Protein AF-A0A822DW90-F1 (afdb_monomer)

pLDDT: mean 81.26, std 12.04, range [38.72, 95.12]

Sequence (268 aa):
YHEQITYVPKRDCGTKYNIYLLYPNQPKNSSTNYSIHIDIFDKISLKYLASWYLSIPFQFLPVNRIATQIFIQNKKSMISKLCPLYCGEHGHCVEYINQKFLYFCQCNEGYSGVQCNIKQNCSCSSDSYCLTSSICVCPINKFGSKCYLKNSICQTSKNSCQNNGFCIPVDDRMSLNKFTCLCTENFYGKRCENRKNQIDIKFDDDKISMMSFVFIHFITAIENDNHQLSITQSFHILFIELTNRTYYLGVLREKFIESEHIQTRILP

Solvent-accessible surface area (backbone atoms only — not comparable to full-atom values): 17056 Å² total; per-residue (Å²): 130,86,84,86,83,87,86,46,72,96,79,43,67,91,63,84,84,88,82,86,85,64,73,94,55,86,77,74,65,86,90,57,90,65,66,49,77,45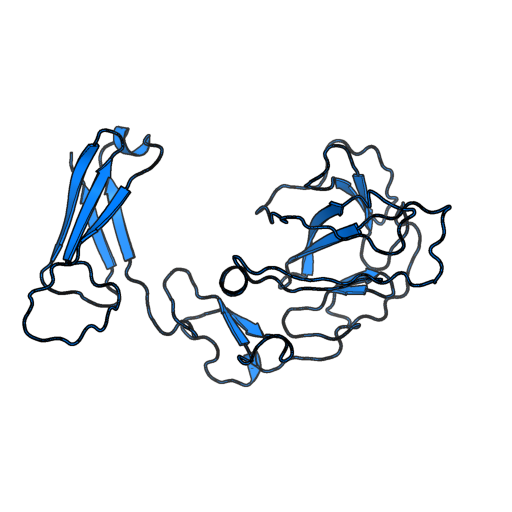,80,42,63,42,48,85,79,63,41,80,65,52,39,41,72,42,81,54,91,58,76,86,47,95,73,79,91,86,86,84,86,88,81,86,75,87,80,65,84,51,66,48,93,78,63,93,63,78,13,60,94,38,29,43,41,33,48,27,80,79,38,88,96,41,71,48,43,49,46,39,76,42,22,30,66,81,33,15,78,43,80,46,72,67,69,45,33,95,82,38,45,39,69,46,60,77,43,41,50,42,36,66,51,31,37,70,71,33,30,75,46,73,57,55,63,68,76,68,41,84,72,59,29,32,81,82,17,47,66,40,62,41,62,68,93,79,37,95,54,60,54,46,39,49,48,42,96,60,31,36,67,78,29,17,75,40,57,47,68,44,77,49,80,44,72,80,48,76,76,63,76,71,53,95,61,71,47,76,45,74,39,62,81,78,84,90,76,76,97,75,89,76,88,69,94,58,57,28,36,32,39,38,34,40,87,86,71,50,76,42,84,59,43,82,48,93,70,73,66,85,57,40,78,47,78,32,73,51,75,135

Foldseek 3Di:
DDDDDDDDCVPCPVNDDDDDDADPDPPDDPVDFDKDKDWDADQAQRDTQAIAIGGQPCSVDSDGDDDDDDDRDDDDPQQDPDAPDAQPPFWGKGDHPVDPPDIFTQGHAQFDDRNRPDGHDAQAPPPWGDRHNQQTREHQQADDRRRPHGHCVVVPDDQQAPPPWDKGADDVVVDPDRIATHEDPQFDDRRSPFGDEAEAEAEPDPVQVPAPDKDKDFADDDDDDDDDDPDPPFGQWIWIAGPVRDIDTFHHHDDGDGNHYHYGYDDD

Nearest PDB structures (foldseek):
  5mvx-assembly1_A  TM=3.662E-01  e=9.414E-05  Homo sapiens
  4xbm-assembly2_B  TM=3.505E-01  e=1.123E-04  Homo sapiens
  4d05-assembly2_B  TM=3.018E-01  e=7.483E+00  Psychromonas sp. SP041

Mean predicted aligned error: 11.23 Å

Structure (mmCIF, N/CA/C/O backbone):
data_AF-A0A822DW90-F1
#
_entry.id   AF-A0A822DW90-F1
#
loop_
_atom_site.group_PDB
_atom_site.id
_atom_site.type_symbol
_atom_site.label_atom_id
_atom_site.label_alt_id
_atom_site.label_comp_id
_atom_site.label_asym_id
_atom_site.label_entity_id
_atom_site.label_seq_id
_atom_site.pdbx_PDB_ins_code
_atom_site.Cartn_x
_atom_site.Cartn_y
_atom_site.Cartn_z
_atom_site.occupancy
_atom_site.B_iso_or_equiv
_atom_site.auth_seq_id
_atom_site.auth_comp_id
_atom_site.auth_asym_id
_atom_site.auth_atom_id
_atom_site.pdbx_PDB_model_num
ATOM 1 N N . TYR A 1 1 ? -10.747 -6.448 16.418 1.00 76.06 1 TYR A N 1
ATOM 2 C CA . TYR A 1 1 ? -9.480 -7.117 16.066 1.00 76.06 1 TYR A CA 1
ATOM 3 C C . TYR A 1 1 ? -9.057 -6.612 14.704 1.00 76.06 1 TYR A C 1
ATOM 5 O O . TYR A 1 1 ? -9.929 -6.204 13.945 1.00 76.06 1 TYR A O 1
ATOM 13 N N . HIS A 1 2 ? -7.764 -6.577 14.419 1.00 86.88 2 HIS A N 1
ATOM 14 C CA . HIS A 1 2 ? -7.260 -6.045 13.163 1.00 86.88 2 HIS A CA 1
ATOM 15 C C . HIS A 1 2 ? -6.060 -6.863 12.715 1.00 86.88 2 HIS A C 1
ATOM 17 O O . HIS A 1 2 ? -5.359 -7.437 13.541 1.00 86.88 2 HIS A O 1
ATOM 23 N N . GLU A 1 3 ? -5.841 -6.870 11.412 1.00 89.31 3 GLU A N 1
ATOM 24 C CA . GLU A 1 3 ? -4.667 -7.443 10.779 1.00 89.31 3 GLU A CA 1
ATOM 25 C C . GLU A 1 3 ? -4.089 -6.395 9.839 1.00 89.31 3 GLU A C 1
ATOM 27 O O . GLU A 1 3 ? -4.820 -5.550 9.316 1.00 89.31 3 GLU A O 1
ATOM 32 N N . GLN A 1 4 ? -2.774 -6.427 9.647 1.00 88.56 4 GLN A N 1
ATOM 33 C CA . GLN A 1 4 ? -2.082 -5.482 8.778 1.00 88.56 4 GLN A CA 1
ATOM 34 C C . GLN A 1 4 ? -1.212 -6.230 7.784 1.00 88.56 4 GLN A C 1
ATOM 36 O O . GLN A 1 4 ? -0.444 -7.118 8.146 1.00 88.56 4 GLN A O 1
ATOM 41 N N . ILE A 1 5 ? -1.297 -5.826 6.521 1.00 88.56 5 ILE A N 1
ATOM 42 C CA . ILE A 1 5 ? -0.501 -6.397 5.440 1.00 88.56 5 ILE A CA 1
ATOM 43 C C . ILE A 1 5 ? 0.122 -5.262 4.649 1.00 88.56 5 ILE A C 1
ATOM 45 O O . ILE A 1 5 ? -0.487 -4.220 4.426 1.00 88.56 5 ILE A O 1
ATOM 49 N N . THR A 1 6 ? 1.362 -5.472 4.220 1.00 87.50 6 THR A N 1
ATOM 50 C CA . THR A 1 6 ? 2.038 -4.565 3.293 1.00 87.50 6 THR A CA 1
ATOM 51 C C . THR A 1 6 ? 2.012 -5.168 1.902 1.00 87.50 6 THR A C 1
ATOM 53 O O . THR A 1 6 ? 2.605 -6.225 1.692 1.00 87.50 6 THR A O 1
ATOM 56 N N . TYR A 1 7 ? 1.357 -4.476 0.974 1.00 88.06 7 TYR A N 1
ATOM 57 C CA . TYR A 1 7 ? 1.312 -4.838 -0.437 1.00 88.06 7 TYR A CA 1
ATOM 58 C C . TYR A 1 7 ? 2.339 -4.027 -1.233 1.00 88.06 7 TYR A C 1
ATOM 60 O O . TYR A 1 7 ? 2.356 -2.797 -1.177 1.00 88.06 7 TYR A O 1
ATOM 68 N N . VAL A 1 8 ? 3.187 -4.717 -1.987 1.00 86.88 8 VAL A N 1
ATOM 69 C CA . VAL A 1 8 ? 4.196 -4.144 -2.877 1.00 86.88 8 VAL A CA 1
ATOM 70 C C . VAL A 1 8 ? 3.939 -4.681 -4.287 1.00 86.88 8 VAL A C 1
ATOM 72 O O . VAL A 1 8 ? 4.212 -5.857 -4.525 1.00 86.88 8 VAL A O 1
ATOM 75 N N . PRO A 1 9 ? 3.489 -3.858 -5.255 1.00 84.75 9 PRO A N 1
ATOM 76 C CA . PRO A 1 9 ? 3.067 -4.335 -6.577 1.00 84.75 9 PRO A CA 1
ATOM 77 C C . PRO A 1 9 ? 4.079 -5.247 -7.286 1.00 84.75 9 PRO A C 1
ATOM 79 O O . PRO A 1 9 ? 3.702 -6.277 -7.828 1.00 84.75 9 PRO A O 1
ATOM 82 N N . LYS A 1 10 ? 5.378 -4.921 -7.231 1.00 81.00 10 LYS A N 1
ATOM 83 C CA . LYS A 1 10 ? 6.447 -5.718 -7.866 1.00 81.00 10 LYS A CA 1
ATOM 84 C C . LYS A 1 10 ? 6.590 -7.132 -7.280 1.00 81.00 10 LYS A C 1
ATOM 86 O O . LYS A 1 10 ? 7.054 -8.028 -7.973 1.00 81.00 10 LYS A O 1
ATOM 91 N N . ARG A 1 11 ? 6.254 -7.311 -6.001 1.00 82.75 11 ARG A N 1
ATOM 92 C CA . ARG A 1 11 ? 6.425 -8.569 -5.256 1.00 82.75 11 ARG A CA 1
ATOM 93 C C . ARG A 1 11 ? 5.124 -9.358 -5.161 1.00 82.75 11 ARG A C 1
ATOM 95 O O . ARG A 1 11 ? 5.144 -10.578 -5.230 1.00 82.75 11 ARG A O 1
ATOM 102 N N . ASP A 1 12 ? 4.020 -8.648 -4.971 1.00 85.44 12 ASP A N 1
ATOM 103 C CA . ASP A 1 12 ? 2.769 -9.214 -4.480 1.00 85.44 12 ASP A CA 1
ATOM 104 C C . ASP A 1 12 ? 1.665 -9.282 -5.540 1.00 85.44 12 ASP A C 1
ATOM 106 O O . ASP A 1 12 ? 0.566 -9.758 -5.255 1.00 85.44 12 ASP A O 1
ATOM 110 N N . CYS A 1 13 ? 1.924 -8.807 -6.762 1.00 86.12 13 CYS A N 1
ATOM 111 C CA . CYS A 1 13 ? 0.965 -8.934 -7.853 1.00 86.12 13 CYS A CA 1
ATOM 112 C C . CYS A 1 13 ? 0.642 -10.419 -8.098 1.00 86.12 13 CYS A C 1
ATOM 114 O O . CYS A 1 13 ? 1.535 -11.223 -8.352 1.00 86.12 13 CYS A O 1
ATOM 116 N N . GLY A 1 14 ? -0.640 -10.783 -7.998 1.00 83.50 14 GLY A N 1
ATOM 117 C CA . GLY A 1 14 ? -1.110 -12.168 -8.120 1.00 83.50 14 GLY A CA 1
ATOM 118 C C . GLY A 1 14 ? -1.037 -12.999 -6.831 1.00 83.50 14 GLY A C 1
ATOM 119 O O . GLY A 1 14 ? -1.553 -14.118 -6.802 1.00 83.50 14 GLY A O 1
ATOM 120 N N . THR A 1 15 ? -0.465 -12.464 -5.749 1.00 86.12 15 THR A N 1
ATOM 121 C CA . THR A 1 15 ? -0.410 -13.145 -4.450 1.00 86.12 15 THR A CA 1
ATOM 122 C C . THR A 1 15 ? -1.779 -13.140 -3.772 1.00 86.12 15 THR A C 1
ATOM 124 O O . THR A 1 15 ? -2.467 -12.121 -3.708 1.00 86.12 15 THR A O 1
ATOM 127 N N . LYS A 1 16 ? -2.175 -14.295 -3.224 1.00 89.94 16 LYS A N 1
ATOM 128 C CA . LYS A 1 16 ? -3.385 -14.440 -2.404 1.00 89.94 16 LYS A CA 1
ATOM 129 C C . LYS A 1 16 ? -3.021 -14.328 -0.927 1.00 89.94 16 LYS A C 1
ATOM 131 O O . LYS A 1 16 ? -2.169 -15.072 -0.446 1.00 89.94 16 LYS A O 1
ATOM 136 N N . TYR A 1 17 ? -3.701 -13.443 -0.208 1.00 89.38 17 TYR A N 1
ATOM 137 C CA . TYR A 1 17 ? -3.521 -13.274 1.232 1.00 89.38 17 TYR A CA 1
ATOM 138 C C . TYR A 1 17 ? -4.619 -14.006 1.998 1.00 89.38 17 TYR A C 1
ATOM 140 O O . TYR A 1 17 ? -5.804 -13.780 1.761 1.00 89.38 17 TYR A O 1
ATOM 148 N N . ASN A 1 18 ? -4.217 -14.867 2.932 1.00 91.12 18 ASN A N 1
ATOM 149 C CA . ASN A 1 18 ? -5.130 -15.566 3.829 1.00 91.12 18 ASN A CA 1
ATOM 150 C C . ASN A 1 18 ? -5.087 -14.881 5.196 1.00 91.12 18 ASN A C 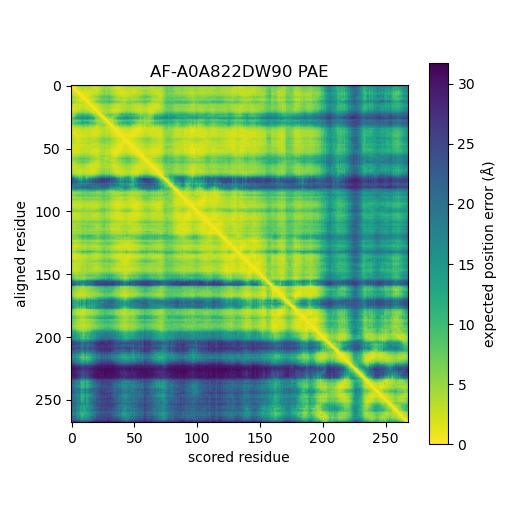1
ATOM 152 O O . ASN A 1 18 ? -4.059 -14.918 5.867 1.00 91.12 18 ASN A O 1
ATOM 156 N N . ILE A 1 19 ? -6.192 -14.244 5.582 1.00 91.00 19 ILE A N 1
ATOM 157 C CA . ILE A 1 19 ? -6.303 -13.455 6.814 1.00 91.00 19 ILE A CA 1
ATOM 158 C C . ILE A 1 19 ? -7.363 -14.089 7.701 1.00 91.00 19 ILE A C 1
ATOM 160 O O . ILE A 1 19 ? -8.481 -14.342 7.250 1.00 91.00 19 ILE A O 1
ATOM 164 N N . TYR A 1 20 ? -7.021 -14.305 8.967 1.00 90.62 20 TYR A N 1
ATOM 165 C CA . TYR A 1 20 ? -7.931 -14.854 9.962 1.00 90.62 20 TYR A CA 1
ATOM 166 C C . TYR A 1 20 ? -8.294 -13.764 10.964 1.00 90.62 20 TYR A C 1
ATOM 168 O O . TYR A 1 20 ? -7.473 -13.348 11.773 1.00 90.62 20 TYR A O 1
ATOM 176 N N . LEU A 1 21 ? -9.538 -13.292 10.907 1.00 89.62 21 LEU A N 1
ATOM 177 C CA . LEU A 1 21 ? -10.068 -12.336 11.875 1.00 89.62 21 LEU A CA 1
ATOM 178 C C . LEU A 1 21 ? -10.853 -13.096 12.941 1.00 89.62 21 LEU A C 1
ATOM 180 O O . LEU A 1 21 ? -11.895 -13.683 12.652 1.00 89.62 21 LEU A O 1
ATOM 184 N N . LEU A 1 22 ? -10.347 -13.082 14.172 1.00 85.56 22 LEU A N 1
ATOM 185 C CA . LEU A 1 22 ? -10.985 -13.744 15.306 1.00 85.56 22 LEU A CA 1
ATOM 186 C C . LEU A 1 22 ? -11.874 -12.763 16.075 1.00 85.56 22 LEU A C 1
ATOM 188 O O . LEU A 1 22 ? -11.498 -11.611 16.322 1.00 85.56 22 LEU A O 1
ATOM 192 N N . TYR A 1 23 ? -13.061 -13.226 16.472 1.00 80.81 23 TYR A N 1
ATOM 193 C CA . TYR A 1 23 ? -13.924 -12.461 17.365 1.00 80.81 23 TYR A CA 1
ATOM 194 C C . TYR A 1 23 ? -13.277 -12.361 18.753 1.00 80.81 23 TYR A C 1
ATOM 196 O O . TYR A 1 23 ? -12.785 -13.369 19.259 1.00 80.81 23 TYR A O 1
ATOM 204 N N . PRO A 1 24 ? -13.287 -11.172 19.381 1.00 72.62 24 PRO A N 1
ATOM 205 C CA . PRO A 1 24 ? -12.661 -10.978 20.686 1.00 72.62 24 PRO A CA 1
ATOM 206 C C . PRO A 1 24 ? -13.380 -11.754 21.796 1.00 72.62 24 PRO A C 1
ATOM 208 O O . PRO A 1 24 ? -12.730 -12.260 22.702 1.00 72.62 24 PRO A O 1
ATOM 211 N N . ASN A 1 25 ? -14.705 -11.887 21.689 1.00 76.69 25 ASN A N 1
ATOM 212 C CA . ASN A 1 25 ? -15.531 -12.595 22.658 1.00 76.69 25 ASN A CA 1
ATOM 213 C C . ASN A 1 25 ? -16.182 -13.797 21.969 1.00 76.69 25 ASN A C 1
ATOM 215 O O . ASN A 1 25 ? -16.706 -13.670 20.858 1.00 76.69 25 ASN A O 1
ATOM 219 N N . GLN A 1 26 ? -16.148 -14.947 22.640 1.00 74.06 26 GLN A N 1
ATOM 220 C CA . GLN A 1 26 ? -16.842 -16.163 22.228 1.00 74.06 26 GLN A CA 1
ATOM 221 C C . GLN A 1 26 ? -17.854 -16.549 23.321 1.00 74.06 26 GLN A C 1
ATOM 223 O O . GLN A 1 26 ? -17.458 -16.614 24.485 1.00 74.06 26 GLN A O 1
ATOM 228 N N . PRO A 1 27 ? -19.134 -16.800 22.981 1.00 74.31 27 PRO A N 1
ATOM 229 C CA . PRO A 1 27 ? -19.719 -16.758 21.639 1.00 74.31 27 PRO A CA 1
ATOM 230 C C . PRO A 1 27 ? -19.894 -15.329 21.092 1.00 74.31 27 PRO A C 1
ATOM 232 O O . PRO A 1 27 ? -19.879 -14.340 21.825 1.00 74.31 27 PRO A O 1
ATOM 235 N N . LYS A 1 28 ? -20.050 -15.234 19.768 1.00 77.50 28 LYS A N 1
ATOM 236 C CA . LYS A 1 28 ? -20.330 -13.989 19.043 1.00 77.50 28 LYS A CA 1
ATOM 237 C C . LYS A 1 28 ? -21.640 -13.359 19.536 1.00 77.50 28 LYS A C 1
ATOM 239 O O . LYS A 1 28 ? -22.619 -14.069 19.748 1.00 77.50 28 LYS A O 1
ATOM 244 N N . ASN A 1 29 ? -21.682 -12.032 19.660 1.00 81.62 29 ASN A N 1
ATOM 245 C CA . ASN A 1 29 ? -22.895 -11.322 20.066 1.00 81.62 29 ASN A CA 1
ATOM 246 C C . ASN A 1 29 ? -23.883 -11.233 18.890 1.00 81.62 29 ASN A C 1
ATOM 248 O O . ASN A 1 29 ? -23.618 -10.560 17.896 1.00 81.62 29 ASN A O 1
ATOM 252 N N . SER A 1 30 ? -25.031 -11.899 18.999 1.00 79.31 30 SER A N 1
ATOM 253 C CA . SER A 1 30 ? -26.055 -11.939 17.946 1.00 79.31 30 SER A CA 1
ATOM 254 C C . SER A 1 30 ? -26.760 -10.603 17.703 1.00 79.31 30 SER A C 1
ATOM 256 O O . SER A 1 30 ? -27.337 -10.416 16.638 1.00 79.31 30 SER A O 1
ATOM 258 N N . SER A 1 31 ? -26.717 -9.671 18.658 1.00 83.19 31 SER A N 1
ATOM 259 C CA . SER A 1 31 ? -27.382 -8.365 18.549 1.00 83.19 31 SER A CA 1
ATOM 260 C C . SER A 1 31 ? -26.556 -7.328 17.784 1.00 83.19 31 SER A C 1
ATOM 262 O O . SER A 1 31 ? -27.029 -6.222 17.533 1.00 83.19 31 SER A O 1
ATOM 264 N N . THR A 1 32 ? -25.309 -7.652 17.437 1.00 82.19 32 THR A N 1
ATOM 265 C CA . THR A 1 32 ? -24.401 -6.738 16.738 1.00 82.19 32 THR A CA 1
ATOM 266 C C . THR A 1 32 ? -24.194 -7.163 15.294 1.00 82.19 32 THR A C 1
ATOM 268 O O . THR A 1 32 ? -23.857 -8.314 15.023 1.00 82.19 32 THR A O 1
ATOM 271 N N . ASN A 1 33 ? -24.313 -6.207 14.373 1.00 86.06 33 ASN A N 1
ATOM 272 C CA . ASN A 1 33 ? -23.967 -6.412 12.973 1.00 86.06 33 ASN A CA 1
ATOM 273 C C . ASN A 1 33 ? -22.455 -6.300 12.784 1.00 86.06 33 ASN A C 1
ATOM 275 O O . ASN A 1 33 ? -21.849 -5.286 13.127 1.00 86.06 33 ASN A O 1
ATOM 279 N N . TYR A 1 34 ? -21.855 -7.337 12.208 1.00 87.88 34 TYR A N 1
ATOM 280 C CA . TYR A 1 34 ? -20.422 -7.373 11.941 1.00 87.88 34 TYR A CA 1
ATOM 281 C C . TYR A 1 34 ? -20.144 -7.194 10.453 1.00 87.88 34 TYR A C 1
ATOM 283 O O . TYR A 1 34 ? -20.789 -7.803 9.600 1.00 87.88 34 TYR A O 1
ATOM 291 N N . SER A 1 35 ? -19.117 -6.411 10.159 1.00 92.25 35 SER A N 1
ATOM 292 C CA . SER A 1 35 ? -18.581 -6.193 8.821 1.00 92.25 35 SER A CA 1
ATOM 293 C C . SER A 1 35 ? -17.063 -6.122 8.883 1.00 92.25 35 SER A C 1
ATOM 295 O O . SER A 1 35 ? -16.486 -5.909 9.951 1.00 92.25 35 SER A O 1
ATOM 297 N N . ILE A 1 36 ? -16.411 -6.282 7.737 1.00 93.50 36 ILE A N 1
ATOM 298 C CA . ILE A 1 36 ? -14.969 -6.098 7.610 1.00 93.50 36 ILE A CA 1
ATOM 299 C C . ILE A 1 36 ? -14.733 -4.727 6.982 1.00 93.50 36 ILE A C 1
ATOM 301 O O . ILE A 1 36 ? -15.197 -4.452 5.877 1.00 93.50 36 ILE A O 1
ATOM 305 N N . HIS A 1 37 ? -14.019 -3.884 7.717 1.00 93.94 37 HIS A N 1
ATOM 306 C CA . HIS A 1 37 ? -13.531 -2.588 7.270 1.00 93.94 37 HIS A CA 1
ATOM 307 C C . HIS A 1 37 ? -12.043 -2.727 6.949 1.00 93.94 37 HIS A C 1
ATOM 309 O O . HIS A 1 37 ? -11.295 -3.277 7.759 1.00 93.94 37 HIS A O 1
ATOM 315 N N . ILE A 1 38 ? -11.624 -2.287 5.765 1.00 94.69 38 ILE A N 1
ATOM 316 C CA . ILE A 1 38 ? -10.233 -2.389 5.318 1.00 94.69 38 ILE A CA 1
ATOM 317 C C . ILE A 1 38 ? -9.764 -1.004 4.913 1.00 94.69 38 ILE A C 1
ATOM 319 O O . ILE A 1 38 ? -10.232 -0.484 3.904 1.00 94.69 38 ILE A O 1
ATOM 323 N N . ASP A 1 39 ? -8.811 -0.456 5.655 1.00 93.50 39 ASP A N 1
ATOM 324 C CA . ASP A 1 39 ? -8.155 0.797 5.307 1.00 93.50 39 ASP A CA 1
ATOM 325 C C . ASP A 1 39 ? -6.898 0.571 4.475 1.00 93.50 39 ASP A C 1
ATOM 327 O O . ASP A 1 39 ? -6.123 -0.363 4.701 1.00 93.50 39 ASP A O 1
ATOM 331 N N . ILE A 1 40 ? -6.676 1.471 3.525 1.00 93.00 40 ILE A N 1
ATOM 332 C CA . ILE A 1 40 ? -5.525 1.472 2.634 1.00 93.00 40 ILE A CA 1
ATOM 333 C C . ILE A 1 40 ? -4.749 2.761 2.882 1.00 93.00 40 ILE A C 1
ATOM 335 O O . ILE A 1 40 ? -5.272 3.860 2.701 1.00 93.00 40 ILE A O 1
ATOM 339 N N . PHE A 1 41 ? -3.483 2.614 3.261 1.00 91.75 41 PHE A N 1
ATOM 340 C CA . PHE A 1 41 ? -2.565 3.717 3.523 1.00 91.75 41 PHE A CA 1
ATOM 341 C C . PHE A 1 41 ? -1.357 3.649 2.594 1.00 91.75 41 PHE A C 1
ATOM 343 O O . PHE A 1 41 ? -0.833 2.571 2.302 1.00 91.75 41 PHE A O 1
ATOM 350 N N . ASP A 1 42 ? -0.875 4.816 2.180 1.00 90.69 42 ASP A N 1
ATOM 351 C CA . ASP A 1 42 ? 0.457 4.952 1.612 1.00 90.69 42 ASP A CA 1
ATOM 352 C C . ASP A 1 42 ? 1.486 4.783 2.734 1.00 90.69 42 ASP A C 1
ATOM 354 O O . ASP A 1 42 ? 1.505 5.542 3.699 1.00 90.69 42 ASP A O 1
ATOM 358 N N . LYS A 1 43 ? 2.351 3.774 2.632 1.00 87.31 43 LYS A N 1
ATOM 359 C CA . LYS A 1 43 ? 3.274 3.421 3.721 1.00 87.31 43 LYS A CA 1
ATOM 360 C C . LYS A 1 43 ? 4.498 4.344 3.836 1.00 87.31 43 LYS A C 1
ATOM 362 O O . LYS A 1 43 ? 5.236 4.258 4.817 1.00 87.31 43 LYS A O 1
ATOM 367 N N . ILE A 1 44 ? 4.740 5.197 2.840 1.00 86.50 44 ILE A N 1
ATOM 368 C CA . ILE A 1 44 ? 5.871 6.133 2.828 1.00 86.50 44 ILE A CA 1
ATOM 369 C C . ILE A 1 44 ? 5.457 7.437 3.509 1.00 86.50 44 ILE A C 1
ATOM 371 O O . ILE A 1 44 ? 6.137 7.911 4.412 1.00 86.50 44 ILE A O 1
ATOM 375 N N . SER A 1 45 ? 4.325 7.994 3.088 1.00 91.25 45 SER A N 1
ATOM 376 C CA . SER A 1 45 ? 3.762 9.247 3.598 1.00 91.25 45 SER A CA 1
ATOM 377 C C . SER A 1 45 ? 2.806 9.062 4.777 1.00 91.25 45 SER A C 1
ATOM 379 O O . SER A 1 45 ? 2.408 10.051 5.383 1.00 91.25 45 SER A O 1
ATOM 381 N N . LEU A 1 46 ? 2.411 7.819 5.081 1.00 91.25 46 LEU A N 1
ATOM 382 C CA . LEU A 1 46 ? 1.3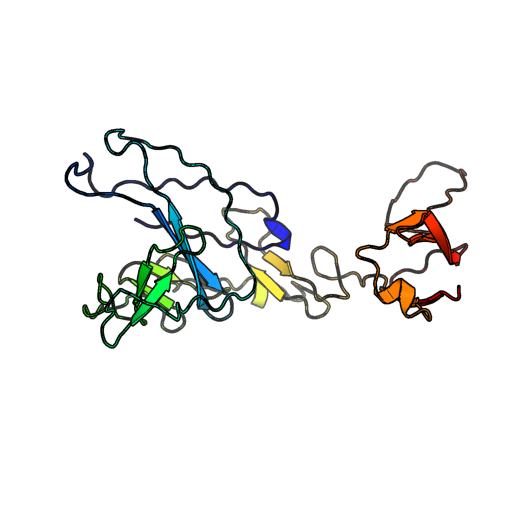72 7.467 6.059 1.00 91.25 46 LEU A CA 1
ATOM 383 C C . LEU A 1 46 ? 0.007 8.099 5.763 1.00 91.25 46 LEU A C 1
ATOM 385 O O . LEU A 1 46 ? -0.855 8.202 6.633 1.00 91.25 46 LEU A O 1
ATOM 389 N N . LYS A 1 47 ? -0.215 8.502 4.511 1.00 90.56 47 LYS A N 1
ATOM 390 C CA . LYS A 1 47 ? -1.456 9.137 4.092 1.00 90.56 47 LYS A CA 1
ATOM 391 C C . LYS A 1 47 ? -2.531 8.088 3.830 1.00 90.56 47 LYS A C 1
ATOM 393 O O . LYS A 1 47 ? -2.306 7.120 3.103 1.00 90.56 47 LYS A O 1
ATOM 398 N N . TYR A 1 48 ? -3.718 8.324 4.377 1.00 90.94 48 TYR A N 1
ATOM 399 C CA . TYR A 1 48 ? -4.918 7.566 4.041 1.00 90.94 48 TYR A CA 1
ATOM 400 C C . TYR A 1 48 ? -5.241 7.684 2.541 1.00 90.94 48 TYR A C 1
ATOM 402 O O . TYR A 1 48 ? -5.227 8.783 1.976 1.00 90.94 48 TYR A O 1
ATOM 410 N N . LEU A 1 49 ? -5.523 6.551 1.896 1.00 89.38 49 LEU A N 1
ATOM 411 C CA . LEU A 1 49 ? -5.877 6.483 0.478 1.00 89.38 49 LEU A CA 1
ATOM 412 C C . LEU A 1 49 ? -7.355 6.153 0.274 1.00 89.38 49 LEU A C 1
ATOM 414 O O . LEU A 1 49 ? -8.004 6.821 -0.528 1.00 89.38 49 LEU A O 1
ATOM 418 N N . ALA A 1 50 ? -7.860 5.106 0.933 1.00 91.38 50 ALA A N 1
ATOM 419 C CA . ALA A 1 50 ? -9.191 4.552 0.688 1.00 91.38 50 ALA A CA 1
ATOM 420 C C . ALA A 1 50 ? -9.618 3.572 1.783 1.00 91.38 50 ALA A C 1
ATOM 422 O O . ALA A 1 50 ? -8.755 2.971 2.422 1.00 91.38 50 ALA A O 1
ATOM 423 N N . SER A 1 51 ? -10.920 3.284 1.854 1.00 92.81 51 SER A N 1
ATOM 424 C CA . SER A 1 51 ? -11.443 2.156 2.627 1.00 92.81 51 SER A CA 1
ATOM 425 C C . SER A 1 51 ? -12.370 1.285 1.794 1.00 92.81 51 SER A C 1
ATOM 427 O O . SER A 1 51 ? -13.102 1.752 0.915 1.00 92.81 51 SER A O 1
ATOM 429 N N . TRP A 1 52 ? -12.353 -0.005 2.109 1.00 93.94 52 TRP A N 1
ATOM 430 C CA . TRP A 1 52 ? -13.235 -1.033 1.573 1.00 93.94 52 TRP A CA 1
ATOM 431 C C . TRP A 1 52 ? -14.160 -1.567 2.663 1.00 93.94 52 TRP A C 1
ATOM 433 O O . TRP A 1 52 ? -13.776 -1.687 3.828 1.00 93.94 52 TRP A O 1
ATOM 443 N N . TYR A 1 53 ? -15.364 -1.949 2.252 1.00 95.12 53 TYR A N 1
ATOM 444 C CA . TYR A 1 53 ? -16.369 -2.562 3.109 1.00 95.12 53 TYR A CA 1
ATOM 445 C C . TYR A 1 53 ? -16.743 -3.950 2.598 1.00 95.12 53 TYR A C 1
ATOM 447 O O . TYR A 1 53 ? -17.181 -4.096 1.456 1.00 95.12 53 TYR A O 1
ATOM 455 N N . LEU A 1 54 ? -16.640 -4.973 3.445 1.00 94.94 54 LEU A N 1
ATOM 456 C CA . LEU A 1 54 ? -17.145 -6.313 3.145 1.00 94.94 54 LEU A CA 1
ATOM 457 C C . LEU A 1 54 ? -18.213 -6.699 4.168 1.00 94.94 54 LEU A C 1
ATOM 459 O O . LEU A 1 54 ? -17.973 -6.682 5.378 1.00 94.94 54 LEU A O 1
ATOM 463 N N . SER A 1 55 ? -19.393 -7.071 3.677 1.00 93.19 55 SER A N 1
ATOM 464 C CA . SER A 1 55 ? -20.464 -7.604 4.513 1.00 93.19 55 SER A CA 1
ATOM 465 C C . SER A 1 55 ? -20.163 -9.043 4.937 1.00 93.19 55 SER A C 1
ATOM 467 O O . SER A 1 55 ? -19.511 -9.803 4.219 1.00 93.19 55 SER A O 1
ATOM 469 N N . ILE A 1 56 ? -20.654 -9.429 6.117 1.00 91.69 56 ILE A N 1
ATOM 470 C CA . ILE A 1 56 ? -20.615 -10.816 6.590 1.00 91.69 56 ILE A CA 1
ATOM 471 C C . ILE A 1 56 ? -22.002 -11.428 6.348 1.00 91.69 56 ILE A C 1
ATOM 473 O O . ILE A 1 56 ? -22.935 -11.080 7.075 1.00 91.69 56 ILE A O 1
ATOM 477 N N . PRO A 1 57 ? -22.166 -12.305 5.339 1.00 86.19 57 PRO A N 1
ATOM 478 C CA . PRO A 1 57 ? -23.485 -12.751 4.889 1.00 86.19 57 PRO A CA 1
ATOM 479 C C . PRO A 1 57 ? -24.199 -13.637 5.916 1.00 86.19 57 PRO A C 1
ATOM 481 O O . PRO A 1 57 ? -25.393 -13.468 6.148 1.00 86.19 57 PRO A O 1
ATOM 484 N N . PHE A 1 58 ? -23.478 -14.550 6.574 1.00 87.00 58 PHE A N 1
ATOM 485 C CA . PHE A 1 58 ? -24.066 -15.512 7.506 1.00 87.00 58 PHE A CA 1
ATOM 486 C C . PHE A 1 58 ? -23.648 -15.189 8.936 1.00 87.00 58 PHE A C 1
ATOM 488 O O . PHE A 1 58 ? -22.757 -15.815 9.515 1.00 87.00 58 PHE A O 1
ATOM 495 N N . GLN A 1 59 ? -24.284 -14.175 9.527 1.00 83.19 59 GLN A N 1
ATOM 496 C CA . GLN A 1 59 ? -23.900 -13.711 10.861 1.00 83.19 59 GLN A CA 1
ATOM 497 C C . GLN A 1 59 ? -24.114 -14.756 11.969 1.00 83.19 59 GLN A C 1
ATOM 499 O O . GLN A 1 59 ? -23.395 -14.703 12.966 1.00 83.19 59 GLN A O 1
ATOM 504 N N . PHE A 1 60 ? -25.037 -15.701 11.779 1.00 81.38 60 PHE A N 1
ATOM 505 C CA . PHE A 1 60 ? -25.301 -16.804 12.706 1.00 81.38 60 PHE A CA 1
ATOM 506 C C . PHE A 1 60 ? -24.217 -17.891 12.685 1.00 81.38 60 PHE A C 1
ATOM 508 O O . PHE A 1 60 ? -24.104 -18.652 13.643 1.00 81.38 60 PHE A O 1
ATOM 515 N N . LEU A 1 61 ? -23.420 -17.985 11.612 1.00 86.38 61 LEU A N 1
ATOM 516 C CA . LEU A 1 61 ? -22.347 -18.970 11.545 1.00 86.38 61 LEU A CA 1
ATOM 517 C C . LEU A 1 61 ? -21.164 -18.532 12.418 1.00 86.38 61 LEU A C 1
ATOM 519 O O . LEU A 1 61 ? -20.760 -17.363 12.365 1.00 86.38 61 LEU A O 1
ATOM 523 N N . PRO A 1 62 ? -20.549 -19.468 13.164 1.00 82.25 62 PRO A N 1
ATOM 524 C CA . PRO A 1 62 ? -19.373 -19.171 13.977 1.00 82.25 62 PRO A CA 1
ATOM 525 C C . PRO A 1 62 ? -18.164 -18.776 13.117 1.00 82.25 62 PRO A C 1
ATOM 527 O O . PRO A 1 62 ? -17.318 -18.003 13.560 1.00 82.25 62 PRO A O 1
ATOM 530 N N . VAL A 1 63 ? -18.101 -19.267 11.873 1.00 87.62 63 VAL A N 1
ATOM 531 C CA . VAL A 1 63 ? -17.019 -19.000 10.920 1.00 87.62 63 VAL A CA 1
ATOM 532 C C . VAL A 1 63 ? -17.611 -18.603 9.571 1.00 87.62 63 VAL A C 1
ATOM 534 O O . VAL A 1 63 ? -18.493 -19.277 9.047 1.00 87.62 63 VAL A O 1
ATOM 537 N N . ASN A 1 64 ? -17.102 -17.512 8.996 1.00 89.50 64 ASN A N 1
ATOM 538 C CA . ASN A 1 64 ? -17.422 -17.070 7.641 1.00 89.50 64 ASN A CA 1
ATOM 539 C C . ASN A 1 64 ? -16.141 -17.081 6.799 1.00 89.50 64 ASN A C 1
ATOM 541 O O . ASN A 1 64 ? -15.114 -16.561 7.233 1.00 89.50 64 ASN A O 1
ATOM 545 N N . ARG A 1 65 ? -16.205 -17.642 5.587 1.00 91.69 65 ARG A N 1
ATOM 546 C CA . ARG A 1 65 ? -15.107 -17.590 4.612 1.00 91.69 65 ARG A CA 1
ATOM 547 C C . ARG A 1 65 ? -15.472 -16.604 3.511 1.00 91.69 65 ARG A C 1
ATOM 549 O O . ARG A 1 65 ? -16.414 -16.840 2.765 1.00 91.69 65 ARG A O 1
ATOM 556 N N . ILE A 1 66 ? -14.721 -15.512 3.418 1.00 92.94 66 ILE A N 1
ATOM 557 C CA . ILE A 1 66 ? -14.940 -14.447 2.435 1.00 92.94 66 ILE A CA 1
ATOM 558 C C . ILE A 1 66 ? -13.707 -14.376 1.536 1.00 92.94 66 ILE A C 1
ATOM 560 O O . ILE A 1 66 ? -12.582 -14.339 2.028 1.00 92.94 66 ILE A O 1
ATOM 564 N N . ALA A 1 67 ? -13.924 -14.368 0.222 1.00 93.50 67 ALA A N 1
ATOM 565 C CA . ALA A 1 67 ? -12.884 -14.167 -0.778 1.00 93.50 67 ALA A CA 1
ATOM 566 C C . ALA A 1 67 ? -13.267 -12.960 -1.635 1.00 93.50 67 ALA A C 1
ATOM 568 O O . ALA A 1 67 ? -14.359 -12.919 -2.196 1.00 93.50 67 ALA A O 1
ATOM 569 N N . THR A 1 68 ? -12.382 -11.969 -1.711 1.00 92.00 68 THR A N 1
ATOM 570 C CA . THR A 1 68 ? -12.604 -10.753 -2.496 1.00 92.00 68 THR A CA 1
ATOM 571 C C . THR A 1 68 ? -11.313 -10.316 -3.178 1.00 92.00 68 THR A C 1
ATOM 573 O O . THR A 1 68 ? -10.219 -10.577 -2.673 1.00 92.00 68 THR A O 1
ATOM 576 N N . GLN A 1 69 ? -11.442 -9.650 -4.322 1.00 91.25 69 GLN A N 1
ATOM 577 C CA . GLN A 1 69 ? -10.333 -9.010 -5.016 1.00 91.25 69 GLN A CA 1
ATOM 578 C C . GLN A 1 69 ? -10.364 -7.513 -4.713 1.00 91.25 69 GLN A C 1
ATOM 580 O O . GLN A 1 69 ? -11.312 -6.816 -5.068 1.00 91.25 69 GLN A O 1
ATOM 585 N N . ILE A 1 70 ? -9.319 -7.025 -4.046 1.00 89.31 70 ILE A N 1
ATOM 586 C CA . ILE A 1 70 ? -9.188 -5.613 -3.685 1.00 89.31 70 ILE A CA 1
ATOM 587 C C . ILE A 1 70 ? -8.459 -4.888 -4.813 1.00 89.31 70 ILE A C 1
ATOM 589 O O . ILE A 1 70 ? -7.343 -5.252 -5.181 1.00 89.31 70 ILE A O 1
ATOM 593 N N . PHE A 1 71 ? -9.084 -3.840 -5.340 1.00 85.62 71 PHE A N 1
ATOM 594 C CA . PHE A 1 71 ? -8.489 -2.968 -6.349 1.00 85.62 71 PHE A CA 1
ATOM 595 C C . PHE A 1 71 ? -8.002 -1.671 -5.699 1.00 85.62 71 PHE A C 1
ATOM 597 O O . PHE A 1 71 ? -8.785 -0.941 -5.088 1.00 85.62 71 PHE A O 1
ATOM 604 N N . ILE A 1 72 ? -6.713 -1.371 -5.861 1.00 81.62 72 ILE A N 1
ATOM 605 C CA . ILE A 1 72 ? -6.092 -0.130 -5.385 1.00 81.62 72 ILE A CA 1
ATOM 606 C C . ILE A 1 72 ? -6.067 0.849 -6.563 1.00 81.62 72 ILE A C 1
ATOM 608 O O . ILE A 1 72 ? -5.262 0.703 -7.480 1.00 81.62 72 ILE A O 1
ATOM 612 N N . GLN A 1 73 ? -6.986 1.818 -6.581 1.00 74.44 73 GLN A N 1
ATOM 613 C CA . GLN A 1 73 ? -7.036 2.833 -7.639 1.00 74.44 73 GLN A CA 1
ATOM 614 C C . GLN A 1 73 ? -6.053 3.966 -7.338 1.00 74.44 73 GLN A C 1
ATOM 616 O O . GLN A 1 73 ? -6.023 4.500 -6.230 1.00 74.44 73 GLN A O 1
ATOM 621 N N . ASN A 1 74 ? -5.286 4.377 -8.347 1.00 65.25 74 ASN A N 1
ATOM 622 C CA . ASN A 1 74 ? -4.427 5.548 -8.245 1.00 65.25 74 ASN A CA 1
ATOM 623 C C . ASN A 1 74 ? -5.303 6.811 -8.359 1.00 65.25 74 ASN A C 1
ATOM 625 O O . ASN A 1 74 ? -5.821 7.113 -9.430 1.00 65.25 74 ASN A O 1
ATOM 629 N N . LYS A 1 75 ? -5.472 7.537 -7.247 1.00 58.28 75 LYS A N 1
ATOM 630 C CA . LYS A 1 75 ? -6.059 8.891 -7.174 1.00 58.28 75 LYS A CA 1
ATOM 631 C C . LYS A 1 75 ? -7.512 9.044 -7.663 1.00 58.28 75 LYS A C 1
ATOM 633 O O . LYS A 1 75 ? -7.781 9.804 -8.591 1.00 58.28 75 LYS A O 1
ATOM 638 N N . LYS A 1 76 ? -8.484 8.475 -6.949 1.00 55.16 76 LYS A N 1
ATOM 639 C CA . LYS A 1 76 ? -9.787 9.158 -6.841 1.00 55.16 76 LYS A CA 1
ATOM 640 C C . LYS A 1 76 ? -9.774 10.019 -5.590 1.00 55.16 76 LYS A C 1
ATOM 642 O O . LYS A 1 76 ? -9.414 9.535 -4.524 1.00 55.16 76 LYS A O 1
ATOM 647 N N . SER A 1 77 ? -10.132 11.295 -5.726 1.00 53.94 77 SER A N 1
ATOM 648 C CA . SER A 1 77 ? -10.501 12.115 -4.572 1.00 53.94 77 SER A CA 1
ATOM 649 C C . SER A 1 77 ? -11.714 11.449 -3.926 1.00 53.94 77 SER A C 1
ATOM 651 O O . SER A 1 77 ? -12.792 11.457 -4.514 1.00 53.94 77 SER A O 1
ATOM 653 N N . MET A 1 78 ? -11.510 10.790 -2.784 1.00 59.97 78 MET A N 1
ATOM 654 C CA . MET A 1 78 ? -12.556 10.028 -2.079 1.00 59.97 78 MET A CA 1
ATOM 655 C C . MET A 1 78 ? -13.321 10.883 -1.066 1.00 59.97 78 MET A C 1
ATOM 657 O O . MET A 1 78 ? -14.152 10.373 -0.320 1.00 59.97 78 MET A O 1
ATOM 661 N N . ILE A 1 79 ? -13.054 12.192 -1.049 1.00 60.16 79 ILE A N 1
ATOM 662 C CA . ILE A 1 79 ? -13.874 13.154 -0.322 1.00 60.16 79 ILE A CA 1
ATOM 663 C C . ILE A 1 79 ? -15.170 13.293 -1.118 1.00 60.16 79 ILE A C 1
ATOM 665 O O . ILE A 1 79 ? -15.192 13.918 -2.184 1.00 60.16 79 ILE A O 1
ATOM 669 N N . SER A 1 80 ? -16.236 12.657 -0.631 1.00 59.19 80 SER A N 1
ATOM 670 C CA . SER A 1 80 ? -17.545 12.752 -1.269 1.00 59.19 80 SER A CA 1
ATOM 671 C C . SER A 1 80 ? -18.007 14.209 -1.248 1.00 59.19 80 SER A C 1
ATOM 673 O O . SER A 1 80 ? -18.154 14.802 -0.181 1.00 59.19 80 SER A O 1
ATOM 675 N N . LYS A 1 81 ? -18.270 14.790 -2.426 1.00 63.75 81 LYS A N 1
ATOM 676 C CA . LYS A 1 81 ? -18.869 16.134 -2.539 1.00 63.75 81 LYS A CA 1
ATOM 677 C C . LYS A 1 81 ? -20.271 16.196 -1.921 1.00 63.75 81 LYS A C 1
ATOM 679 O O . LYS A 1 81 ? -20.720 17.277 -1.561 1.00 63.75 81 LYS A O 1
ATOM 684 N N . LEU A 1 82 ? -20.948 15.050 -1.811 1.00 72.94 82 LEU A N 1
ATOM 685 C CA . LEU A 1 82 ? -22.259 14.910 -1.191 1.00 72.94 82 LEU A CA 1
ATOM 686 C C . LEU A 1 82 ? -22.141 13.908 -0.041 1.00 72.94 82 LEU A C 1
ATOM 688 O O . LEU A 1 82 ? -22.194 12.695 -0.244 1.00 72.94 82 LEU A O 1
ATOM 692 N N . CYS A 1 83 ? -21.909 14.417 1.165 1.00 75.88 83 CYS A N 1
ATOM 693 C CA . CYS A 1 83 ? -21.850 13.583 2.352 1.00 75.88 83 CYS A CA 1
ATOM 694 C C . CYS A 1 83 ? -23.151 13.687 3.170 1.00 75.88 83 CYS A C 1
ATOM 696 O O . CYS A 1 83 ? -23.510 14.793 3.574 1.00 75.88 83 CYS A O 1
ATOM 698 N N . PRO A 1 84 ? -23.817 12.560 3.485 1.00 85.94 84 PRO A N 1
ATOM 699 C CA . PRO A 1 84 ? -24.977 12.544 4.378 1.00 85.94 84 PRO A CA 1
ATOM 700 C C . PRO A 1 84 ? -24.621 12.445 5.876 1.00 85.94 84 PRO A C 1
ATOM 702 O O . PRO A 1 84 ? -25.496 12.594 6.723 1.00 85.94 84 PRO A O 1
ATOM 705 N N . LEU A 1 85 ? -23.364 12.150 6.221 1.00 89.19 85 LEU A N 1
ATOM 706 C CA . LEU A 1 85 ? -22.922 11.843 7.582 1.00 89.19 85 LEU A CA 1
ATOM 707 C C . LEU A 1 85 ? -22.208 13.034 8.246 1.00 89.19 85 LEU A C 1
ATOM 709 O O . LEU A 1 85 ? -21.232 13.564 7.720 1.00 89.19 85 LEU A O 1
ATOM 713 N N . TYR A 1 86 ? -22.654 13.424 9.441 1.00 91.50 86 TYR A N 1
ATOM 714 C CA . TYR A 1 86 ? -21.963 14.432 10.250 1.00 91.50 86 TYR A CA 1
ATOM 715 C C . TYR A 1 86 ? -20.821 13.798 11.060 1.00 91.50 86 TYR A C 1
ATOM 717 O O . TYR A 1 86 ? -21.072 12.972 11.940 1.00 91.50 86 TYR A O 1
ATOM 725 N N . CYS A 1 87 ? -19.582 14.212 10.779 1.00 91.75 87 CYS A N 1
ATOM 726 C CA . CYS A 1 87 ? -18.351 13.636 11.341 1.00 91.75 87 CYS A CA 1
ATOM 727 C C . CYS A 1 87 ? -17.651 14.506 12.393 1.00 91.75 87 CYS A C 1
ATOM 729 O O . CYS A 1 87 ? -16.474 14.281 12.676 1.00 91.75 87 CYS A O 1
ATOM 731 N N . GLY A 1 88 ? -18.355 15.493 12.952 1.00 90.44 88 GLY A N 1
ATOM 732 C CA . GLY A 1 88 ? -17.774 16.432 13.911 1.00 90.44 88 GLY A CA 1
ATOM 733 C C . GLY A 1 88 ? -16.678 17.313 13.302 1.00 90.44 88 GLY A C 1
ATOM 734 O O . GLY A 1 88 ? -16.532 17.407 12.085 1.00 90.44 88 GLY A O 1
ATOM 735 N N . GLU A 1 89 ? -15.901 17.967 14.166 1.00 93.00 89 GLU A N 1
ATOM 736 C CA . GLU A 1 89 ? -14.785 18.846 13.768 1.00 93.00 89 GLU A CA 1
ATOM 737 C C . GLU A 1 89 ? -13.478 18.079 13.515 1.00 93.00 89 GLU A C 1
ATOM 739 O O . GLU A 1 89 ? -12.548 18.583 12.885 1.00 93.00 89 GLU A O 1
ATOM 744 N N . HIS A 1 90 ? -13.395 16.844 14.011 1.00 92.88 90 HIS A N 1
ATOM 745 C CA . HIS A 1 90 ? -12.177 16.037 13.997 1.00 92.88 90 HIS A CA 1
ATOM 746 C C . HIS A 1 90 ? -12.257 14.862 13.030 1.00 92.88 90 HIS A C 1
ATOM 748 O O . HIS A 1 90 ? -11.597 13.844 13.225 1.00 92.88 90 HIS A O 1
ATOM 754 N N . GLY A 1 91 ? -13.069 14.983 11.990 1.00 91.88 91 G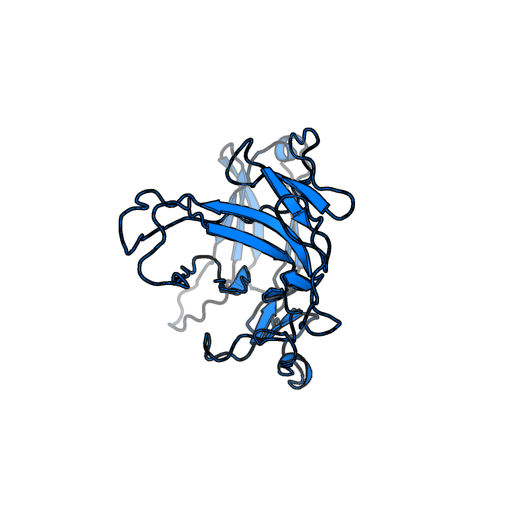LY A N 1
ATOM 755 C CA . GLY A 1 91 ? -13.184 13.964 10.970 1.00 91.88 91 GLY A CA 1
ATOM 756 C C . GLY A 1 91 ? -13.843 14.494 9.719 1.00 91.88 91 GLY A C 1
ATOM 757 O O . GLY A 1 91 ? -14.365 15.605 9.668 1.00 91.88 91 GLY A O 1
ATOM 758 N N . HIS A 1 92 ? -13.815 13.672 8.687 1.00 91.31 92 HIS A N 1
ATOM 759 C CA . HIS A 1 92 ? -14.521 13.953 7.456 1.00 91.31 92 HIS A CA 1
ATOM 760 C C . HIS A 1 92 ? -15.138 12.681 6.906 1.00 91.31 92 HIS A C 1
ATOM 762 O O . HIS A 1 92 ? -14.785 11.558 7.258 1.00 91.31 92 HIS A O 1
ATOM 768 N N . CYS A 1 93 ? -16.118 12.886 6.051 1.00 91.69 93 CYS A N 1
ATOM 769 C CA . CYS A 1 93 ? -16.932 11.824 5.517 1.00 91.69 93 CYS A CA 1
ATOM 770 C C . CYS A 1 93 ? -16.316 11.234 4.261 1.00 91.69 93 CYS A C 1
ATOM 772 O O . CYS A 1 93 ? -15.941 11.960 3.334 1.00 91.69 93 CYS A O 1
ATOM 774 N N . VAL A 1 94 ? -16.247 9.910 4.234 1.00 90.81 94 VAL A N 1
ATOM 775 C CA . VAL A 1 94 ? -15.618 9.159 3.157 1.00 90.81 94 VAL A CA 1
ATOM 776 C C . VAL A 1 94 ? -16.561 8.063 2.684 1.00 90.81 94 VAL A C 1
ATOM 778 O O . VAL A 1 94 ? -17.240 7.414 3.480 1.00 90.81 94 VAL A O 1
ATOM 781 N N . GLU A 1 95 ? -16.626 7.884 1.369 1.00 90.62 95 GLU A N 1
ATOM 782 C CA . GLU A 1 95 ? -17.361 6.793 0.732 1.00 90.62 95 GLU A CA 1
ATOM 783 C C . GLU A 1 95 ? -16.463 5.561 0.600 1.00 90.62 95 GLU A C 1
ATOM 785 O O . GLU A 1 95 ? -15.285 5.669 0.248 1.00 90.62 95 GLU A O 1
ATOM 790 N N . TYR A 1 96 ? -17.024 4.377 0.834 1.00 91.31 96 TYR A N 1
ATOM 791 C CA . TYR A 1 96 ? -16.323 3.133 0.539 1.00 91.31 96 TYR A CA 1
ATOM 792 C C . TYR A 1 96 ? -16.161 2.947 -0.967 1.00 91.31 96 TYR A C 1
ATOM 794 O O . TYR A 1 96 ? -17.130 2.950 -1.722 1.00 91.31 96 TYR A O 1
ATOM 802 N N . ILE A 1 97 ? -14.939 2.677 -1.422 1.00 91.00 97 ILE A N 1
ATOM 803 C CA . ILE A 1 97 ? -14.649 2.598 -2.863 1.00 91.00 97 ILE A CA 1
ATOM 804 C C . ILE A 1 97 ? -15.398 1.460 -3.579 1.00 91.00 97 ILE A C 1
ATOM 806 O O . ILE A 1 97 ? -15.624 1.528 -4.787 1.00 91.00 97 ILE A O 1
ATOM 810 N N . ASN A 1 98 ? -15.781 0.410 -2.851 1.00 92.00 98 ASN A N 1
ATOM 811 C CA . ASN A 1 98 ? -16.467 -0.757 -3.400 1.00 92.00 98 ASN A CA 1
ATOM 812 C C . ASN A 1 98 ? -17.979 -0.788 -3.122 1.00 92.00 98 ASN A C 1
ATOM 814 O O . ASN A 1 98 ? -18.650 -1.698 -3.603 1.00 92.00 98 ASN A O 1
ATOM 818 N N . GLN A 1 99 ? -18.514 0.163 -2.353 1.00 90.75 99 GLN A N 1
ATOM 819 C CA . GLN A 1 99 ? -19.933 0.234 -1.999 1.00 90.75 99 GLN A CA 1
ATOM 820 C C . GLN A 1 99 ? -20.438 1.652 -2.233 1.00 90.75 99 GLN A C 1
ATOM 822 O O . GLN A 1 99 ? -20.202 2.547 -1.423 1.00 90.75 99 GLN A O 1
ATOM 827 N N . LYS A 1 100 ? -21.150 1.845 -3.346 1.00 87.56 100 LYS A N 1
ATOM 828 C CA . LYS A 1 100 ? -21.731 3.148 -3.668 1.00 87.56 100 LYS A CA 1
ATOM 829 C C . LYS A 1 100 ? -22.741 3.555 -2.602 1.00 87.56 100 LYS A C 1
ATOM 831 O O . LYS A 1 100 ? -23.551 2.731 -2.182 1.00 87.56 100 LYS A O 1
ATOM 836 N N . PHE A 1 101 ? -22.720 4.827 -2.230 1.00 86.50 101 PHE A N 1
ATOM 837 C CA . PHE A 1 101 ? -23.619 5.426 -1.241 1.00 86.50 101 PHE A CA 1
ATOM 838 C C . PHE A 1 101 ? -23.483 4.875 0.186 1.00 86.50 101 PHE A C 1
ATOM 840 O O . PHE A 1 101 ? -24.333 5.153 1.033 1.00 86.50 101 PHE A O 1
ATOM 847 N N . LEU A 1 102 ? -22.421 4.119 0.477 1.00 90.19 102 LEU A N 1
ATOM 848 C CA . LEU A 1 102 ? -22.088 3.716 1.837 1.00 90.19 102 LEU A CA 1
ATOM 849 C C . LEU A 1 102 ? -20.944 4.592 2.348 1.00 90.19 102 LEU A C 1
ATOM 851 O O . LEU A 1 102 ? -19.852 4.601 1.779 1.00 90.19 102 LEU A O 1
ATOM 855 N N . TYR A 1 103 ? -21.200 5.310 3.439 1.00 91.69 103 TYR A N 1
ATOM 856 C CA . TYR A 1 103 ? -20.291 6.315 3.986 1.00 91.69 103 TYR A CA 1
ATOM 857 C C . TYR A 1 103 ? -19.894 5.991 5.423 1.00 91.69 103 TYR A C 1
ATOM 859 O O . TYR A 1 103 ? -20.624 5.319 6.154 1.00 91.69 103 TYR A O 1
ATOM 867 N N . PHE A 1 104 ? -18.747 6.511 5.840 1.00 92.81 104 PHE A N 1
ATOM 868 C CA . PHE A 1 104 ? -18.289 6.481 7.223 1.00 92.81 104 PHE A CA 1
ATOM 869 C C . PHE A 1 104 ? -17.487 7.749 7.539 1.00 92.81 104 PHE A C 1
ATOM 871 O O . PHE A 1 104 ? -17.073 8.480 6.636 1.00 92.81 104 PHE A O 1
ATOM 878 N N . CYS A 1 105 ? -17.276 8.018 8.825 1.00 93.12 105 CYS A N 1
ATOM 879 C CA . CYS A 1 105 ? -16.417 9.110 9.263 1.00 93.12 105 CYS A CA 1
ATOM 880 C C . CYS A 1 105 ? -14.980 8.624 9.418 1.00 93.12 105 CYS A C 1
ATOM 882 O O . CYS A 1 105 ? -14.699 7.769 10.259 1.00 93.12 105 CYS A O 1
ATOM 884 N N . GLN A 1 106 ? -14.074 9.192 8.627 1.00 92.62 106 GLN A N 1
ATOM 885 C CA . GLN A 1 106 ? -12.642 9.039 8.822 1.00 92.62 106 GLN A CA 1
ATOM 886 C C . GLN A 1 106 ? -12.171 10.113 9.798 1.00 92.62 106 GLN A C 1
ATOM 888 O O . GLN A 1 106 ? -12.222 11.310 9.505 1.00 92.62 106 GLN A O 1
ATOM 893 N N . CYS A 1 107 ? -11.743 9.676 10.976 1.00 92.44 107 CYS A N 1
ATOM 894 C CA . CYS A 1 107 ? -11.304 10.576 12.030 1.00 92.44 107 CYS A CA 1
ATOM 895 C C . CYS A 1 107 ? -9.853 11.007 11.833 1.00 92.44 107 CYS A C 1
ATOM 897 O O . CYS A 1 107 ? -9.025 10.280 11.277 1.00 92.44 107 CYS A O 1
ATOM 899 N N . ASN A 1 108 ? -9.558 12.209 12.309 1.00 90.75 108 ASN A N 1
ATOM 900 C CA . ASN A 1 108 ? -8.209 12.720 12.444 1.00 90.75 108 ASN A CA 1
ATOM 901 C C . ASN A 1 108 ? -7.466 11.933 13.531 1.00 90.75 108 ASN A C 1
ATOM 903 O O . ASN A 1 108 ? -8.071 11.302 14.400 1.00 90.75 108 ASN A O 1
ATOM 907 N N . GLU A 1 109 ? -6.138 11.997 13.488 1.00 87.44 109 GLU A N 1
ATOM 908 C CA . GLU A 1 109 ? -5.288 11.313 14.456 1.00 87.44 109 GLU A CA 1
ATOM 909 C C . GLU A 1 109 ? -5.645 11.697 15.903 1.00 87.44 109 GLU A C 1
ATOM 911 O O . GLU A 1 109 ? -5.825 12.870 16.230 1.00 87.44 109 GLU A O 1
ATOM 916 N N . GLY A 1 110 ? -5.770 10.688 16.770 1.00 86.25 110 GLY A N 1
ATOM 917 C CA . GLY A 1 110 ? -6.151 10.873 18.172 1.00 86.25 110 GLY A CA 1
ATOM 918 C C . GLY A 1 110 ? -7.656 11.025 18.422 1.00 86.25 110 GLY A C 1
ATOM 919 O O . GLY A 1 110 ? -8.053 11.213 19.572 1.00 86.25 110 GLY A O 1
ATOM 920 N N . TYR A 1 111 ? -8.501 10.903 17.395 1.00 91.06 111 TYR A N 1
ATOM 921 C CA . TYR A 1 111 ? -9.960 10.943 17.516 1.00 91.06 111 TYR A CA 1
ATOM 922 C C . TYR A 1 111 ? -10.615 9.671 16.991 1.00 91.06 111 TYR A C 1
ATOM 924 O O . TYR A 1 111 ? -10.044 8.917 16.209 1.00 91.06 111 TYR A O 1
ATOM 932 N N . SER A 1 112 ? -11.829 9.401 17.464 1.00 90.38 112 SER A N 1
ATOM 933 C CA . SER A 1 112 ? -12.534 8.159 17.163 1.00 90.38 112 SER A CA 1
ATOM 934 C C . SER A 1 112 ? -14.039 8.241 17.398 1.00 90.38 112 SER A C 1
ATOM 936 O O . SER A 1 112 ? -14.568 9.243 17.888 1.00 90.38 112 SER A O 1
ATOM 938 N N . GLY A 1 113 ? -14.712 7.127 17.116 1.00 88.75 113 GLY A N 1
ATOM 939 C CA . GLY A 1 113 ? -16.154 6.988 17.238 1.00 88.75 113 GLY A CA 1
ATOM 940 C C . GLY A 1 113 ? -16.850 7.306 15.924 1.00 88.75 113 GLY A C 1
ATOM 941 O O . GLY A 1 113 ? -16.245 7.820 14.988 1.00 88.75 113 GLY A O 1
ATOM 942 N N . VAL A 1 114 ? -18.146 7.007 15.866 1.00 90.50 114 VAL A N 1
ATOM 943 C CA . VAL A 1 114 ? -18.952 7.144 14.640 1.00 90.50 114 VAL A CA 1
ATOM 944 C C . VAL A 1 114 ? -18.962 8.583 14.108 1.00 90.50 114 VAL A C 1
ATOM 946 O O . VAL A 1 114 ? -19.081 8.776 12.908 1.00 90.50 114 VAL A O 1
ATOM 949 N N . GLN A 1 115 ? -18.794 9.576 14.989 1.00 92.88 115 GLN A N 1
ATOM 950 C CA . GLN A 1 115 ? -18.766 11.006 14.658 1.00 92.88 115 GLN A CA 1
ATOM 951 C C . GLN A 1 115 ? -17.436 11.686 15.019 1.00 92.88 115 GLN A C 1
ATOM 953 O O . GLN A 1 115 ? -17.396 12.900 15.140 1.00 92.88 115 GLN A O 1
ATOM 958 N N . CYS A 1 116 ? -16.366 10.926 15.273 1.00 93.69 116 CYS A N 1
ATOM 959 C CA . CYS A 1 116 ? -15.040 11.473 15.604 1.00 93.69 116 CYS A CA 1
ATOM 960 C C . CYS A 1 116 ? -14.966 12.407 16.831 1.00 93.69 116 CYS A C 1
ATOM 962 O O . CYS A 1 116 ? -14.018 13.173 16.975 1.00 93.69 116 CYS A O 1
ATOM 964 N N . ASN A 1 117 ? -15.918 12.309 17.761 1.00 93.38 117 ASN A N 1
ATOM 965 C CA . ASN A 1 117 ? -15.985 13.171 18.949 1.00 93.38 117 ASN A CA 1
ATOM 966 C C . ASN A 1 117 ? -15.262 12.592 20.178 1.00 93.38 117 ASN A C 1
ATOM 968 O O . ASN A 1 117 ? -15.184 13.239 21.220 1.00 93.38 117 ASN A O 1
ATOM 972 N N . ILE A 1 118 ? -14.745 11.363 20.091 1.00 90.88 118 ILE A N 1
ATOM 973 C CA . ILE A 1 118 ? -14.102 10.688 21.221 1.00 90.88 118 ILE A CA 1
ATOM 974 C C . ILE A 1 118 ? -12.591 10.837 21.087 1.00 90.88 118 ILE A C 1
ATOM 976 O O . ILE A 1 118 ? -11.973 10.179 20.243 1.00 90.88 118 ILE A O 1
ATOM 980 N N . LYS A 1 119 ? -11.999 11.668 21.949 1.00 90.75 119 LYS A N 1
ATOM 981 C CA . LYS A 1 119 ? -10.546 11.806 22.069 1.00 90.75 119 LYS A CA 1
ATOM 982 C C . LYS A 1 119 ? -9.937 10.510 22.601 1.00 90.75 119 LYS A C 1
ATOM 984 O O . LYS A 1 119 ? -10.402 9.959 23.598 1.00 90.75 119 LYS A O 1
ATOM 989 N N . GLN A 1 120 ? -8.888 10.033 21.948 1.00 86.44 120 GLN A N 1
ATOM 990 C CA . GLN A 1 120 ? -8.166 8.826 22.324 1.00 86.44 120 GLN A CA 1
ATOM 991 C C . GLN A 1 120 ? -6.731 9.137 22.718 1.00 86.44 120 GLN A C 1
ATOM 993 O O . GLN A 1 120 ? -6.094 10.042 22.183 1.00 86.44 120 GLN A O 1
ATOM 998 N N . ASN A 1 121 ? -6.213 8.335 23.647 1.00 88.44 121 ASN A N 1
ATOM 999 C CA . ASN A 1 121 ? -4.799 8.348 23.974 1.00 88.44 121 ASN A CA 1
ATOM 1000 C C . ASN A 1 121 ? -4.063 7.329 23.095 1.00 88.44 121 ASN A C 1
ATOM 1002 O O . ASN A 1 121 ? -4.315 6.122 23.180 1.00 88.44 121 ASN A O 1
ATOM 1006 N N . CYS A 1 122 ? -3.178 7.818 22.232 1.00 86.06 122 CYS A N 1
ATOM 1007 C CA . CYS A 1 122 ? -2.418 6.990 21.307 1.00 86.06 122 CYS A CA 1
ATOM 1008 C C . CYS A 1 122 ? -1.155 6.447 21.977 1.00 86.06 122 CYS A C 1
ATOM 1010 O O . CYS A 1 122 ? -0.390 7.178 22.595 1.00 86.06 122 CYS A O 1
ATOM 1012 N N . SER A 1 123 ? -0.932 5.144 21.827 1.00 90.00 123 SER A N 1
ATOM 1013 C CA . SER A 1 123 ? 0.241 4.429 22.361 1.00 90.00 123 SER A CA 1
ATOM 1014 C C . SER A 1 123 ? 1.252 4.059 21.269 1.00 90.00 123 SER A C 1
ATOM 1016 O O . SER A 1 123 ? 2.070 3.161 21.451 1.00 90.00 123 SER A O 1
ATOM 1018 N N . CYS A 1 124 ? 1.141 4.697 20.106 1.00 92.44 124 CYS A N 1
ATOM 1019 C CA . CYS A 1 124 ? 1.983 4.455 18.944 1.00 92.44 124 CYS A CA 1
ATOM 1020 C C . CYS A 1 124 ? 3.298 5.250 19.034 1.00 92.44 124 CYS A C 1
ATOM 1022 O O . CYS A 1 124 ? 3.425 6.178 19.836 1.00 92.44 124 CYS A O 1
ATOM 1024 N N . SER A 1 125 ? 4.292 4.911 18.209 1.00 93.31 125 SER A N 1
ATOM 1025 C CA . SER A 1 125 ? 5.490 5.746 18.071 1.00 93.31 125 SER A CA 1
ATOM 1026 C C . SER A 1 125 ? 5.141 7.123 17.497 1.00 93.31 125 SER A C 1
ATOM 1028 O O . SER A 1 125 ? 4.202 7.256 16.716 1.00 93.31 125 SER A O 1
ATOM 1030 N N . SER A 1 126 ? 5.915 8.147 17.854 1.00 90.06 126 SER A N 1
ATOM 1031 C CA . SER A 1 126 ? 5.636 9.551 17.505 1.00 90.06 126 SER A CA 1
ATOM 1032 C C . SER A 1 126 ? 5.622 9.865 16.003 1.00 90.06 126 SER A C 1
ATOM 1034 O O . SER A 1 126 ? 5.104 10.895 15.598 1.00 90.06 126 SER A O 1
ATOM 1036 N N . ASP A 1 127 ? 6.216 9.003 15.185 1.00 91.88 127 ASP A N 1
ATOM 1037 C CA . ASP A 1 127 ? 6.324 9.093 13.724 1.00 91.88 127 ASP A CA 1
ATOM 1038 C C . ASP A 1 127 ? 5.434 8.072 12.994 1.00 91.88 127 ASP A C 1
ATOM 1040 O O . ASP A 1 127 ? 5.660 7.768 11.823 1.00 91.88 127 ASP A O 1
ATOM 1044 N N . SER A 1 128 ? 4.473 7.480 13.700 1.00 92.81 128 SER A N 1
ATOM 1045 C CA . SER A 1 128 ? 3.489 6.557 13.136 1.00 92.81 128 SER A CA 1
ATOM 1046 C C . SER A 1 128 ? 2.106 7.185 13.160 1.00 92.81 128 SER A C 1
ATOM 1048 O O . SER A 1 128 ? 1.856 8.077 13.961 1.00 92.81 128 SER A O 1
ATOM 1050 N N . TYR A 1 129 ? 1.214 6.706 12.297 1.00 92.12 129 TYR A N 1
ATOM 1051 C CA . TYR A 1 129 ? -0.154 7.205 12.256 1.00 92.12 129 TYR A CA 1
ATOM 1052 C C . TYR A 1 129 ? -1.045 6.377 13.182 1.00 92.12 129 TYR A C 1
ATOM 1054 O O . TYR A 1 129 ? -1.166 5.155 13.025 1.00 92.12 129 TYR A O 1
ATOM 1062 N N . CYS A 1 130 ? -1.670 7.034 14.153 1.00 91.06 130 CYS A N 1
ATOM 1063 C CA . CYS A 1 130 ? -2.599 6.398 15.078 1.00 91.06 130 CYS A CA 1
ATOM 1064 C C . CYS A 1 130 ? -4.032 6.405 14.524 1.00 91.06 130 CYS A C 1
ATOM 1066 O O . CYS A 1 130 ? -4.718 7.427 14.548 1.00 91.06 130 CYS A O 1
ATOM 1068 N N . LEU A 1 131 ? -4.501 5.239 14.066 1.00 88.56 131 LEU A N 1
ATOM 1069 C CA . LEU A 1 131 ? -5.873 5.064 13.576 1.00 88.56 131 LEU A CA 1
ATOM 1070 C C . LEU A 1 131 ? -6.862 4.877 14.735 1.00 88.56 131 LEU A C 1
ATOM 1072 O O . LEU A 1 131 ? -7.957 5.428 14.737 1.00 88.56 131 LEU A O 1
ATOM 1076 N N . THR A 1 132 ? -6.476 4.073 15.727 1.00 83.94 132 THR A N 1
ATOM 1077 C CA . THR A 1 132 ? -7.191 3.935 17.004 1.00 83.94 132 THR A CA 1
ATOM 1078 C C . THR A 1 132 ? -6.175 3.740 18.128 1.00 83.94 132 THR A C 1
ATOM 1080 O O . THR A 1 132 ? -5.009 3.446 17.878 1.00 83.94 132 THR A O 1
ATOM 1083 N N . SER A 1 133 ? -6.616 3.782 19.382 1.00 80.62 133 SER A N 1
ATOM 1084 C CA . SER A 1 133 ? -5.802 3.601 20.591 1.00 80.62 133 SER A CA 1
ATOM 1085 C C . SER A 1 133 ? -4.996 2.300 20.571 1.00 80.62 133 SER A C 1
ATOM 1087 O O . SER A 1 133 ? -3.938 2.188 21.202 1.00 80.62 133 SER A O 1
ATOM 1089 N N . SER A 1 134 ? -5.478 1.310 19.812 1.00 82.00 134 SER A N 1
ATOM 1090 C CA . SER A 1 134 ? -4.851 0.005 19.644 1.00 82.00 134 SER A CA 1
ATOM 1091 C C . SER A 1 134 ? -4.127 -0.192 18.306 1.00 82.00 134 SER A C 1
ATOM 1093 O O . SER A 1 134 ? -3.210 -1.012 18.277 1.00 82.00 134 SER A O 1
ATOM 1095 N N . ILE A 1 135 ? -4.477 0.556 17.251 1.00 89.38 135 ILE A N 1
ATOM 1096 C CA . ILE A 1 135 ? -4.024 0.323 15.869 1.00 89.38 135 ILE A CA 1
ATOM 1097 C C . ILE A 1 135 ? -3.092 1.445 15.413 1.00 89.38 135 ILE A C 1
ATOM 1099 O O . ILE A 1 135 ? -3.516 2.589 15.254 1.00 89.38 135 ILE A O 1
ATOM 1103 N N . CYS A 1 136 ? -1.844 1.075 15.137 1.00 92.00 136 CYS A N 1
ATOM 1104 C CA . CYS A 1 136 ? -0.807 1.973 14.645 1.00 92.00 136 CYS A CA 1
ATOM 1105 C C . CYS A 1 136 ? -0.405 1.573 13.222 1.00 92.00 136 CYS A C 1
ATOM 1107 O O . CYS A 1 136 ? -0.112 0.400 12.975 1.00 92.00 136 CYS A O 1
ATOM 1109 N N . VAL A 1 137 ? -0.365 2.533 12.300 1.00 92.31 137 VAL A N 1
ATOM 1110 C CA . VAL A 1 137 ? 0.151 2.338 10.941 1.00 92.31 137 VAL A CA 1
ATOM 1111 C C . VAL A 1 137 ? 1.614 2.763 10.927 1.00 92.31 137 VAL A C 1
ATOM 1113 O O . VAL A 1 137 ? 1.943 3.940 11.086 1.00 92.31 137 VAL A O 1
ATOM 1116 N N . CYS A 1 138 ? 2.504 1.783 10.778 1.00 91.62 138 CYS A N 1
ATOM 1117 C CA . CYS A 1 138 ? 3.937 2.013 10.915 1.00 91.62 138 CYS A CA 1
ATOM 1118 C C . CYS A 1 138 ? 4.574 2.564 9.634 1.00 91.62 138 CYS A C 1
ATOM 1120 O O . CYS A 1 138 ? 4.263 2.063 8.543 1.00 91.62 138 CYS A O 1
ATOM 1122 N N . PRO A 1 139 ? 5.536 3.502 9.755 1.00 90.69 139 PRO A N 1
ATOM 1123 C CA . PRO A 1 139 ? 6.372 3.906 8.631 1.00 90.69 139 PRO A CA 1
ATOM 1124 C C . PRO A 1 139 ? 7.162 2.712 8.093 1.00 90.69 139 PRO A C 1
ATOM 1126 O O . PRO A 1 139 ? 7.350 1.698 8.769 1.00 90.69 139 PRO A O 1
ATOM 1129 N N . ILE A 1 140 ? 7.646 2.828 6.857 1.00 86.75 140 ILE A N 1
ATOM 1130 C CA . ILE A 1 140 ? 8.224 1.701 6.115 1.00 86.75 140 ILE A CA 1
ATOM 1131 C C . ILE A 1 140 ? 9.379 0.977 6.827 1.00 86.75 140 ILE A C 1
ATOM 1133 O O . ILE A 1 140 ? 9.552 -0.225 6.652 1.00 86.75 140 ILE A O 1
ATOM 1137 N N . ASN A 1 141 ? 10.153 1.686 7.646 1.00 85.00 141 ASN A N 1
ATOM 1138 C CA . ASN A 1 141 ? 11.302 1.162 8.382 1.00 85.00 141 ASN A CA 1
ATOM 1139 C C . ASN A 1 141 ? 10.967 0.736 9.819 1.00 85.00 141 ASN A C 1
ATOM 1141 O O . ASN A 1 141 ? 11.886 0.473 10.597 1.00 85.00 141 ASN A O 1
ATOM 1145 N N . LYS A 1 142 ? 9.686 0.680 10.198 1.00 88.62 142 LYS A N 1
ATOM 1146 C CA . LYS A 1 142 ? 9.253 0.246 11.526 1.00 88.62 142 LYS A CA 1
ATOM 1147 C C . LYS A 1 142 ? 8.167 -0.813 11.468 1.00 88.62 142 LYS A C 1
ATOM 1149 O O . LYS A 1 142 ? 7.445 -0.957 10.484 1.00 88.62 142 LYS A O 1
ATOM 1154 N N . PHE A 1 143 ? 8.069 -1.572 12.549 1.00 87.69 143 PHE A N 1
ATOM 1155 C CA . PHE A 1 143 ? 7.110 -2.656 12.692 1.00 87.69 143 PHE A CA 1
ATOM 1156 C C . PHE A 1 143 ? 6.761 -2.903 14.167 1.00 87.69 143 PHE A C 1
ATOM 1158 O O . PHE A 1 143 ? 7.216 -2.202 15.075 1.00 87.69 143 PHE A O 1
ATOM 1165 N N . GLY A 1 144 ? 5.925 -3.915 14.396 1.00 87.06 144 GLY A N 1
ATOM 1166 C CA . GLY A 1 144 ? 5.344 -4.221 15.699 1.00 87.06 144 GLY A CA 1
ATOM 1167 C C . GLY A 1 144 ? 4.031 -3.475 15.925 1.00 87.06 144 GLY A C 1
ATOM 1168 O O . GLY A 1 144 ? 3.730 -2.497 15.248 1.00 87.06 144 GLY A O 1
ATOM 1169 N N . SER A 1 145 ? 3.250 -3.931 16.903 1.00 88.19 145 SER A N 1
ATOM 1170 C CA . SER A 1 145 ? 1.893 -3.426 17.169 1.00 88.19 145 SER A CA 1
ATOM 1171 C C . SER A 1 145 ? 1.825 -1.921 17.450 1.00 88.19 145 SER A C 1
ATOM 1173 O O . SER A 1 145 ? 0.797 -1.302 17.195 1.00 88.19 145 SER A O 1
ATOM 1175 N N . LYS A 1 146 ? 2.914 -1.340 17.969 1.00 91.69 146 LYS A N 1
ATOM 1176 C CA . LYS A 1 146 ? 3.041 0.085 18.317 1.00 91.69 146 LYS A CA 1
ATOM 1177 C C . LYS A 1 146 ? 4.107 0.837 17.520 1.00 91.69 146 LYS A C 1
ATOM 1179 O O . LYS A 1 146 ? 4.417 1.976 17.843 1.00 91.69 146 LYS A O 1
ATOM 1184 N N . CYS A 1 147 ? 4.686 0.208 16.498 1.00 92.69 147 CYS A N 1
ATOM 1185 C CA . CYS A 1 147 ? 5.696 0.825 15.636 1.00 92.69 147 CYS A CA 1
ATOM 1186 C C . CYS A 1 147 ? 6.982 1.289 16.349 1.00 92.69 147 CYS A C 1
ATOM 1188 O O . CYS A 1 147 ? 7.685 2.156 15.844 1.00 92.69 147 CYS A O 1
ATOM 1190 N N . TYR A 1 148 ? 7.340 0.722 17.507 1.00 92.31 148 TYR A N 1
ATOM 1191 C CA . TYR A 1 148 ? 8.608 1.047 18.181 1.00 92.31 148 TYR A CA 1
ATOM 1192 C C . TYR A 1 148 ? 9.810 0.271 17.627 1.00 92.31 148 TYR A C 1
ATOM 1194 O O . TYR A 1 148 ? 10.947 0.734 17.745 1.00 92.31 148 TYR A O 1
ATOM 1202 N N . LEU A 1 149 ? 9.578 -0.891 17.010 1.00 89.44 149 LEU A N 1
ATOM 1203 C CA . LEU A 1 149 ? 10.646 -1.728 16.470 1.00 89.44 149 LEU A CA 1
ATOM 1204 C C . LEU A 1 149 ? 11.096 -1.175 15.121 1.00 89.44 149 LEU A C 1
ATOM 1206 O O . LEU A 1 149 ? 10.267 -0.841 14.276 1.00 89.44 149 LEU A O 1
ATOM 1210 N N . LYS A 1 150 ? 12.410 -1.084 14.914 1.00 87.81 150 LYS A N 1
ATOM 1211 C CA . LYS A 1 150 ? 13.014 -0.567 13.681 1.00 87.81 150 LYS A CA 1
ATOM 1212 C C . LYS A 1 150 ? 13.592 -1.709 12.858 1.00 87.81 150 LYS A C 1
ATOM 1214 O O . LYS A 1 150 ? 14.217 -2.613 13.404 1.00 87.81 150 LYS A O 1
ATOM 1219 N N . ASN A 1 151 ? 13.441 -1.624 11.544 1.00 83.62 151 ASN A N 1
ATOM 1220 C CA . ASN A 1 151 ? 14.126 -2.476 10.588 1.00 83.62 151 ASN A CA 1
ATOM 1221 C C . ASN A 1 151 ? 15.235 -1.667 9.900 1.00 83.62 151 ASN A C 1
ATOM 1223 O O . ASN A 1 151 ? 14.972 -0.764 9.104 1.00 83.62 151 ASN A O 1
ATOM 1227 N N . SER A 1 152 ? 16.484 -1.990 10.229 1.00 82.12 152 SER A N 1
ATOM 1228 C CA . SER A 1 152 ? 17.677 -1.311 9.716 1.00 82.12 152 SER A CA 1
ATOM 1229 C C . SER A 1 152 ? 18.301 -2.013 8.506 1.00 82.12 152 SER A C 1
ATOM 1231 O O . SER A 1 152 ? 19.372 -1.603 8.057 1.00 82.12 152 SER A O 1
ATOM 1233 N N . ILE A 1 153 ? 17.666 -3.048 7.938 1.00 83.06 153 ILE A N 1
ATOM 1234 C CA . ILE A 1 153 ? 18.227 -3.837 6.824 1.00 83.06 153 ILE A CA 1
ATOM 1235 C C . ILE A 1 153 ? 18.548 -2.942 5.619 1.00 83.06 153 ILE A C 1
ATOM 1237 O O . ILE A 1 153 ? 19.635 -3.042 5.051 1.00 83.06 153 ILE A O 1
ATOM 1241 N N . CYS A 1 154 ? 17.653 -2.011 5.283 1.00 82.12 154 CYS A N 1
ATOM 1242 C CA . CYS A 1 154 ? 17.856 -1.044 4.198 1.00 82.12 154 CYS A CA 1
ATOM 1243 C C . CYS A 1 154 ? 18.866 0.075 4.522 1.00 82.12 154 CYS A C 1
ATOM 1245 O O . CYS A 1 154 ? 19.264 0.804 3.624 1.00 82.12 154 CYS A O 1
ATOM 1247 N N . GLN A 1 155 ? 19.269 0.240 5.787 1.00 76.38 155 GLN A N 1
ATOM 1248 C CA . GLN A 1 155 ? 20.244 1.254 6.220 1.00 76.38 155 GLN A CA 1
ATOM 1249 C C . GLN A 1 155 ? 21.657 0.674 6.360 1.00 76.38 155 GLN A C 1
ATOM 1251 O O . GLN A 1 155 ? 22.646 1.360 6.132 1.00 76.38 155 GLN A O 1
ATOM 1256 N N . THR A 1 156 ? 21.750 -0.594 6.760 1.00 69.12 156 THR A N 1
ATOM 1257 C CA . THR A 1 156 ? 23.013 -1.271 7.091 1.00 69.12 156 THR A CA 1
ATOM 1258 C C . THR A 1 156 ? 23.618 -2.020 5.913 1.00 69.12 156 THR A C 1
ATOM 1260 O O . THR A 1 156 ? 24.839 -2.156 5.832 1.00 69.12 156 THR A O 1
ATOM 1263 N N . SER A 1 157 ? 22.799 -2.495 4.972 1.00 61.94 157 SER A N 1
ATOM 1264 C CA . SER A 1 157 ? 23.324 -3.141 3.773 1.00 61.94 157 SER A CA 1
ATOM 1265 C C . SER A 1 157 ? 23.824 -2.083 2.790 1.00 61.94 157 SER A C 1
ATOM 1267 O O . SER A 1 157 ? 23.055 -1.508 2.025 1.00 61.94 157 SER A O 1
ATOM 1269 N N . LYS A 1 158 ? 25.142 -1.830 2.791 1.00 56.81 158 LYS A N 1
ATOM 1270 C CA . LYS A 1 158 ? 25.815 -1.159 1.667 1.00 56.81 158 LYS A CA 1
ATOM 1271 C C . LYS A 1 158 ? 25.300 -1.791 0.364 1.00 56.81 158 LYS A C 1
ATOM 1273 O O . LYS A 1 158 ? 25.431 -3.000 0.180 1.00 56.81 158 LYS A O 1
ATOM 1278 N N . ASN A 1 159 ? 24.715 -0.981 -0.517 1.00 58.41 159 ASN A N 1
ATOM 1279 C CA . ASN A 1 159 ? 24.191 -1.384 -1.828 1.00 58.41 159 ASN A CA 1
ATOM 1280 C C . ASN A 1 159 ? 22.959 -2.317 -1.804 1.00 58.41 159 ASN A C 1
ATOM 1282 O O . ASN A 1 159 ? 22.891 -3.227 -2.634 1.00 58.41 159 ASN A O 1
ATOM 1286 N N . SER A 1 160 ? 21.979 -2.130 -0.901 1.00 75.69 160 SER A N 1
ATOM 1287 C CA . SER A 1 160 ? 20.728 -2.919 -0.962 1.00 75.69 160 SER A CA 1
ATOM 1288 C C . SER A 1 160 ? 20.069 -2.785 -2.336 1.00 75.69 160 SER A C 1
ATOM 1290 O O . SER A 1 160 ? 19.825 -3.790 -3.001 1.00 75.69 160 SER A O 1
ATOM 1292 N N . CYS A 1 161 ? 19.852 -1.545 -2.776 1.00 88.94 161 CYS A N 1
ATOM 1293 C CA . CYS A 1 161 ? 19.309 -1.208 -4.085 1.00 88.94 161 CYS A CA 1
ATOM 1294 C C . CYS A 1 161 ? 20.244 -0.205 -4.772 1.00 88.94 161 CYS A C 1
ATOM 1296 O O . CYS A 1 161 ? 20.586 0.826 -4.200 1.00 88.94 161 CYS A O 1
ATOM 1298 N N . GLN A 1 162 ? 20.687 -0.537 -5.978 1.00 90.25 162 GLN A N 1
ATOM 1299 C CA . GLN A 1 162 ? 21.522 0.286 -6.846 1.00 90.25 162 GLN A CA 1
ATOM 1300 C C . GLN A 1 162 ? 20.661 1.262 -7.661 1.00 90.25 162 GLN A C 1
ATOM 1302 O O . GLN A 1 162 ? 19.432 1.174 -7.650 1.00 90.25 162 GLN A O 1
ATOM 1307 N N . ASN A 1 163 ? 21.307 2.196 -8.367 1.00 89.75 163 ASN A N 1
ATOM 1308 C CA . ASN A 1 163 ? 20.672 3.085 -9.350 1.00 89.75 163 ASN A CA 1
ATOM 1309 C C . ASN A 1 163 ? 19.430 3.832 -8.823 1.00 89.75 163 ASN A C 1
ATOM 1311 O O . ASN A 1 163 ? 18.396 3.930 -9.489 1.00 89.75 163 ASN A O 1
ATOM 1315 N N . ASN A 1 164 ? 19.536 4.345 -7.593 1.00 88.50 164 ASN A N 1
ATOM 1316 C CA . ASN A 1 164 ? 18.466 5.038 -6.867 1.00 88.50 164 ASN A CA 1
ATOM 1317 C C . ASN A 1 164 ? 17.186 4.201 -6.685 1.00 88.50 164 ASN A C 1
ATOM 1319 O O . ASN A 1 164 ? 16.094 4.747 -6.536 1.00 88.50 164 ASN A O 1
ATOM 1323 N N . GLY A 1 165 ? 17.308 2.870 -6.684 1.00 89.19 165 GLY A N 1
ATOM 1324 C CA . GLY A 1 165 ? 16.220 1.973 -6.322 1.00 89.19 165 GLY A CA 1
ATOM 1325 C C . GLY A 1 165 ? 15.797 2.162 -4.864 1.00 89.19 165 GLY A C 1
ATOM 1326 O O . GLY A 1 165 ? 16.621 2.351 -3.969 1.00 89.19 165 GLY A O 1
ATOM 1327 N N . PHE A 1 166 ? 14.496 2.079 -4.612 1.00 88.56 166 PHE A N 1
ATOM 1328 C CA . PHE A 1 166 ? 13.922 2.242 -3.286 1.00 88.56 166 PHE A CA 1
ATOM 1329 C C . PHE A 1 166 ? 13.882 0.902 -2.541 1.00 88.56 166 PHE A C 1
ATOM 1331 O O . PHE A 1 166 ? 13.265 -0.064 -3.002 1.00 88.56 166 PHE A O 1
ATOM 1338 N N . CYS A 1 167 ? 14.556 0.837 -1.391 1.00 88.69 167 CYS A N 1
ATOM 1339 C CA . CYS A 1 167 ? 14.632 -0.365 -0.561 1.00 88.69 167 CYS A CA 1
ATOM 1340 C C . CYS A 1 167 ? 13.424 -0.482 0.366 1.00 88.69 167 CYS A C 1
ATOM 1342 O O . CYS A 1 167 ? 13.121 0.435 1.128 1.00 88.69 167 CYS A O 1
ATOM 1344 N N . ILE A 1 168 ? 12.771 -1.643 0.337 1.00 87.75 168 ILE A N 1
ATOM 1345 C CA . ILE A 1 168 ? 11.643 -1.978 1.202 1.00 87.75 168 ILE A CA 1
ATOM 1346 C C . ILE A 1 168 ? 12.034 -3.178 2.069 1.00 87.75 168 ILE A C 1
ATOM 1348 O O . ILE A 1 168 ? 12.274 -4.259 1.519 1.00 87.75 168 ILE A O 1
ATOM 1352 N N . PRO A 1 169 ? 12.093 -3.037 3.404 1.00 84.94 169 PRO A N 1
ATOM 1353 C CA . PRO A 1 169 ? 12.310 -4.175 4.281 1.00 84.94 169 PRO A CA 1
ATOM 1354 C C . PRO A 1 169 ? 11.133 -5.149 4.177 1.00 84.94 169 PRO A C 1
ATOM 1356 O O . PRO A 1 169 ? 9.974 -4.742 4.068 1.00 84.94 169 PRO A O 1
ATOM 1359 N N . VAL A 1 170 ? 11.429 -6.445 4.210 1.00 77.69 170 VAL A N 1
ATOM 1360 C CA . VAL A 1 170 ? 10.402 -7.491 4.255 1.00 77.69 170 VAL A CA 1
ATOM 1361 C C . VAL A 1 170 ? 10.345 -8.035 5.677 1.00 77.69 170 VAL A C 1
ATOM 1363 O O . VAL A 1 170 ? 11.364 -8.094 6.357 1.00 77.69 170 VAL A O 1
ATOM 1366 N N . ASP A 1 171 ? 9.147 -8.375 6.149 1.00 69.00 171 ASP A N 1
ATOM 1367 C CA . ASP A 1 171 ? 9.002 -9.108 7.406 1.00 69.00 171 ASP A CA 1
ATOM 1368 C C . ASP A 1 171 ? 9.646 -10.489 7.227 1.00 69.00 171 ASP A C 1
ATOM 1370 O O . ASP A 1 171 ? 9.236 -11.251 6.346 1.00 69.00 171 ASP A O 1
ATOM 1374 N N . ASP A 1 172 ? 10.652 -10.800 8.044 1.00 57.56 172 ASP A N 1
ATOM 1375 C CA . ASP A 1 172 ? 11.429 -12.044 7.965 1.00 57.56 172 ASP A CA 1
ATOM 1376 C C . ASP A 1 172 ? 10.541 -13.302 8.086 1.00 57.56 172 ASP A C 1
ATOM 1378 O O . ASP A 1 172 ? 10.919 -14.380 7.634 1.00 57.56 172 ASP A O 1
ATOM 1382 N N . ARG A 1 173 ? 9.321 -13.176 8.633 1.00 58.56 173 ARG A N 1
ATOM 1383 C CA . ARG A 1 173 ? 8.329 -14.265 8.706 1.00 58.56 173 ARG A CA 1
ATOM 1384 C C . ARG A 1 173 ? 7.667 -14.588 7.363 1.00 58.56 173 ARG A C 1
ATOM 1386 O O . ARG A 1 173 ? 7.059 -15.646 7.229 1.00 58.56 173 ARG A O 1
ATOM 1393 N N . MET A 1 174 ? 7.732 -13.678 6.389 1.00 57.47 174 MET A N 1
ATOM 1394 C CA . MET A 1 174 ? 7.059 -13.804 5.090 1.00 57.47 174 MET A CA 1
ATOM 1395 C C . MET A 1 174 ? 8.009 -14.135 3.935 1.00 57.47 174 MET A C 1
ATOM 1397 O O . MET A 1 174 ? 7.545 -14.526 2.864 1.00 57.47 174 MET A O 1
ATOM 1401 N N . SER A 1 175 ? 9.324 -13.960 4.093 1.00 62.22 175 SER A N 1
ATOM 1402 C CA . SER A 1 175 ? 10.272 -14.214 3.008 1.00 62.22 175 SER A CA 1
ATOM 1403 C C . SER A 1 175 ? 11.665 -14.564 3.513 1.00 62.22 175 SER A C 1
ATOM 1405 O O . SER A 1 175 ? 12.158 -13.975 4.465 1.00 62.22 175 SER A O 1
ATOM 1407 N N . LEU A 1 176 ? 12.345 -15.451 2.781 1.00 62.47 176 LEU A N 1
ATOM 1408 C CA . LEU A 1 176 ? 13.782 -15.701 2.942 1.00 62.47 176 LEU A CA 1
ATOM 1409 C C . LEU A 1 176 ? 14.629 -14.469 2.565 1.00 62.47 176 LEU A C 1
ATOM 1411 O O . LEU A 1 176 ? 15.769 -14.331 3.007 1.00 62.47 176 LEU A O 1
ATOM 1415 N N . ASN A 1 177 ? 14.092 -13.570 1.729 1.00 67.75 177 ASN A N 1
ATOM 1416 C CA . ASN A 1 177 ? 14.759 -12.325 1.363 1.00 67.75 177 ASN A CA 1
ATOM 1417 C C . ASN A 1 177 ? 14.412 -11.222 2.373 1.00 67.75 177 ASN A C 1
ATOM 1419 O O . ASN A 1 177 ? 13.259 -10.820 2.483 1.00 67.75 177 ASN A O 1
ATOM 1423 N N . LYS A 1 178 ? 15.437 -10.659 3.020 1.00 78.50 178 LYS A N 1
ATOM 1424 C CA . LYS A 1 178 ? 15.315 -9.617 4.058 1.00 78.50 178 LYS A CA 1
ATOM 1425 C C . LYS A 1 178 ? 14.797 -8.255 3.550 1.00 78.50 178 LYS A C 1
ATOM 1427 O O . LYS A 1 178 ? 14.374 -7.407 4.331 1.00 78.50 178 LYS A O 1
ATOM 1432 N N . PHE A 1 179 ? 14.857 -8.005 2.241 1.00 84.75 179 PHE A N 1
ATOM 1433 C CA . PHE A 1 179 ? 14.394 -6.761 1.613 1.00 84.75 179 PHE A CA 1
ATOM 1434 C C . PHE A 1 179 ? 14.002 -6.976 0.141 1.00 84.75 179 PHE A C 1
ATOM 1436 O O . PHE A 1 179 ? 14.346 -7.988 -0.473 1.00 84.75 179 PHE A O 1
ATOM 1443 N N . THR A 1 180 ? 13.283 -6.014 -0.434 1.00 87.00 180 THR A N 1
ATOM 1444 C CA . THR A 1 180 ? 12.898 -5.947 -1.852 1.00 87.00 180 THR A CA 1
ATOM 1445 C C . THR A 1 180 ? 13.198 -4.556 -2.408 1.00 87.00 180 THR A C 1
ATOM 1447 O O . THR A 1 180 ? 12.939 -3.562 -1.737 1.00 87.00 180 THR A O 1
ATOM 1450 N N . CYS A 1 181 ? 13.711 -4.474 -3.639 1.00 88.94 181 CYS A N 1
ATOM 1451 C CA . CYS A 1 181 ? 13.982 -3.203 -4.314 1.00 88.94 181 CYS A CA 1
ATOM 1452 C C . CYS A 1 181 ? 12.895 -2.840 -5.329 1.00 88.94 181 CYS A C 1
ATOM 1454 O O . CYS A 1 181 ? 12.621 -3.608 -6.262 1.00 88.94 181 CYS A O 1
ATOM 1456 N N . LEU A 1 182 ? 12.332 -1.639 -5.195 1.00 89.25 182 LEU A N 1
ATOM 1457 C CA . LEU A 1 182 ? 11.569 -0.980 -6.250 1.00 89.25 182 LEU A CA 1
ATOM 1458 C C . LEU A 1 182 ? 12.529 -0.179 -7.126 1.00 89.25 182 LEU A C 1
ATOM 1460 O O . LEU A 1 182 ? 13.164 0.762 -6.662 1.00 89.25 182 LEU A O 1
ATOM 1464 N N . CYS A 1 183 ? 12.654 -0.576 -8.387 1.00 90.12 183 CYS A N 1
ATOM 1465 C CA . CYS A 1 183 ? 13.566 0.084 -9.313 1.00 90.12 183 CYS A CA 1
ATOM 1466 C C . CYS A 1 183 ? 12.906 1.302 -9.942 1.00 90.12 183 CYS A C 1
ATOM 1468 O O . CYS A 1 183 ? 11.698 1.302 -10.181 1.00 90.12 183 CYS A O 1
ATOM 1470 N N . THR A 1 184 ? 13.721 2.312 -10.224 1.00 89.56 184 THR A N 1
ATOM 1471 C CA . THR A 1 184 ? 13.342 3.448 -11.065 1.00 89.56 184 THR A CA 1
ATOM 1472 C C . THR A 1 184 ? 13.019 2.971 -12.484 1.00 89.56 184 THR A C 1
ATOM 1474 O O . THR A 1 184 ? 13.342 1.842 -12.866 1.00 89.56 184 THR A O 1
ATOM 1477 N N . GLU A 1 185 ? 12.352 3.814 -13.275 1.00 84.38 185 GLU A N 1
ATOM 1478 C CA . GLU A 1 185 ? 11.797 3.424 -14.580 1.00 84.38 185 GLU A CA 1
ATOM 1479 C C . GLU A 1 185 ? 12.832 2.783 -15.513 1.00 84.38 185 GLU A C 1
ATOM 1481 O O . GLU A 1 185 ? 12.508 1.808 -16.190 1.00 84.38 185 GLU A O 1
ATOM 1486 N N . ASN A 1 186 ? 14.087 3.233 -15.443 1.00 84.94 186 ASN A N 1
ATOM 1487 C CA . ASN A 1 186 ? 15.178 2.819 -16.326 1.00 84.94 186 ASN A CA 1
ATOM 1488 C C . ASN A 1 186 ? 15.971 1.601 -15.841 1.00 84.94 186 ASN A C 1
ATOM 1490 O O . ASN A 1 186 ? 16.924 1.212 -16.507 1.00 84.94 186 ASN A O 1
ATOM 1494 N N . PHE A 1 187 ? 15.632 1.002 -14.698 1.00 89.19 187 PHE A N 1
ATOM 1495 C CA . PHE A 1 187 ? 16.435 -0.073 -14.109 1.00 89.19 187 PHE A CA 1
ATOM 1496 C C . PHE A 1 187 ? 15.591 -1.285 -13.713 1.00 89.19 187 PHE A C 1
ATOM 1498 O O . PHE A 1 187 ? 14.391 -1.193 -13.444 1.00 89.19 187 PHE A O 1
ATOM 1505 N N . TYR A 1 188 ? 16.219 -2.454 -13.690 1.00 86.88 188 TYR A N 1
ATOM 1506 C CA . TYR A 1 188 ? 15.613 -3.728 -13.322 1.00 86.88 188 TYR A CA 1
ATOM 1507 C C . TYR A 1 188 ? 16.645 -4.654 -12.656 1.00 86.88 188 TYR A C 1
ATOM 1509 O O . TYR A 1 188 ? 17.801 -4.288 -12.465 1.00 86.88 188 TYR A O 1
ATOM 1517 N N . GLY A 1 189 ? 16.202 -5.838 -12.235 1.00 85.81 189 GLY A N 1
ATOM 1518 C CA . GLY A 1 189 ? 17.002 -6.769 -11.434 1.00 85.81 189 GLY A CA 1
ATOM 1519 C C . GLY A 1 189 ? 16.563 -6.819 -9.969 1.00 85.81 189 GLY A C 1
ATOM 1520 O O . GLY A 1 189 ? 15.618 -6.128 -9.547 1.00 85.81 189 GLY A O 1
ATOM 1521 N N . LYS A 1 190 ? 17.220 -7.684 -9.186 1.00 86.12 190 LYS A N 1
ATOM 1522 C CA . LYS A 1 190 ? 16.880 -7.906 -7.767 1.00 86.12 190 LYS A CA 1
ATOM 1523 C C . LYS A 1 190 ? 17.268 -6.700 -6.912 1.00 86.12 190 LYS A C 1
ATOM 1525 O O . LYS A 1 190 ? 16.563 -6.367 -5.961 1.00 86.12 190 LYS A O 1
ATOM 1530 N N . ARG A 1 191 ? 18.368 -6.051 -7.277 1.00 89.12 191 ARG A N 1
ATOM 1531 C CA . ARG A 1 191 ? 18.948 -4.859 -6.662 1.00 89.12 191 ARG A CA 1
ATOM 1532 C C . ARG A 1 191 ? 18.919 -3.647 -7.589 1.00 89.12 191 ARG A C 1
ATOM 1534 O O . ARG A 1 191 ? 19.560 -2.660 -7.265 1.00 89.12 191 ARG A O 1
ATOM 1541 N N . CYS A 1 192 ? 18.172 -3.679 -8.692 1.00 91.00 192 CYS A N 1
ATOM 1542 C CA . CYS A 1 192 ? 18.163 -2.600 -9.688 1.00 91.00 192 CYS A CA 1
ATOM 1543 C C . CYS A 1 192 ? 19.538 -2.370 -10.335 1.00 91.00 192 CYS A C 1
ATOM 1545 O O . CYS A 1 192 ? 19.891 -1.244 -10.665 1.00 91.00 192 CYS A O 1
ATOM 1547 N N . GLU A 1 193 ? 20.313 -3.442 -10.465 1.00 90.06 193 GLU A N 1
ATOM 1548 C CA . GLU A 1 193 ? 21.677 -3.495 -10.984 1.00 90.06 193 GLU A CA 1
ATOM 1549 C C . GLU A 1 193 ? 21.744 -3.330 -12.507 1.00 90.06 193 GLU A C 1
ATOM 1551 O O . GLU A 1 193 ? 22.716 -2.784 -13.021 1.00 90.06 193 GLU A O 1
ATOM 1556 N N . ASN A 1 194 ? 20.686 -3.725 -13.219 1.00 86.38 194 ASN A N 1
ATOM 1557 C CA . ASN A 1 194 ? 20.668 -3.735 -14.676 1.00 86.38 194 ASN A CA 1
ATOM 1558 C C . ASN A 1 194 ? 19.893 -2.531 -15.206 1.00 86.38 194 ASN A C 1
ATOM 1560 O O . ASN A 1 194 ? 18.803 -2.214 -14.719 1.00 86.38 194 ASN A O 1
ATOM 1564 N N . ARG A 1 195 ? 20.418 -1.874 -16.238 1.00 85.19 195 ARG A N 1
ATOM 1565 C CA . ARG A 1 195 ? 19.715 -0.801 -16.943 1.00 85.19 195 ARG A CA 1
ATOM 1566 C C . ARG A 1 195 ? 18.824 -1.409 -18.026 1.00 85.19 195 ARG A C 1
ATOM 1568 O O . ARG A 1 195 ? 19.217 -2.330 -18.732 1.00 85.19 195 ARG A O 1
ATOM 1575 N N . LYS A 1 196 ? 17.585 -0.933 -18.119 1.00 81.19 196 LYS A N 1
ATOM 1576 C CA . LYS A 1 196 ? 16.638 -1.363 -19.148 1.00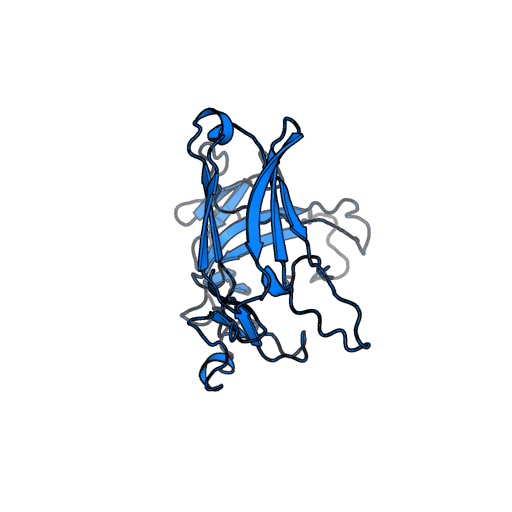 81.19 196 LYS A CA 1
ATOM 1577 C C . LYS A 1 196 ? 17.062 -0.811 -20.503 1.00 81.19 196 LYS A C 1
ATOM 1579 O O . LYS A 1 196 ? 17.551 0.314 -20.592 1.00 81.19 196 LYS A O 1
ATOM 1584 N N . ASN A 1 197 ? 16.777 -1.582 -21.543 1.00 76.12 197 ASN A N 1
ATOM 1585 C CA . ASN A 1 197 ? 16.771 -1.064 -22.904 1.00 76.12 197 ASN A CA 1
ATOM 1586 C C . ASN A 1 197 ? 15.579 -0.119 -23.070 1.00 76.12 197 ASN A C 1
ATOM 1588 O O . ASN A 1 197 ? 14.481 -0.421 -22.594 1.00 76.12 197 ASN A O 1
ATOM 1592 N N . GLN A 1 198 ? 15.794 0.998 -23.754 1.00 75.50 198 GLN A N 1
ATOM 1593 C CA . GLN A 1 198 ? 14.750 1.970 -24.056 1.00 75.50 198 GLN A CA 1
ATOM 1594 C C . GLN A 1 198 ? 14.575 2.062 -25.568 1.00 75.50 198 GLN A C 1
ATOM 1596 O O . GLN A 1 198 ? 15.554 2.165 -26.303 1.00 75.50 198 GLN A O 1
ATOM 1601 N N . ILE A 1 199 ? 13.326 2.025 -26.027 1.00 75.75 199 ILE A N 1
ATOM 1602 C CA . ILE A 1 199 ? 12.979 2.179 -27.438 1.00 75.75 199 ILE A CA 1
ATOM 1603 C C . ILE A 1 199 ? 11.948 3.294 -27.523 1.00 75.75 199 ILE A C 1
ATOM 1605 O O . ILE A 1 199 ? 10.805 3.111 -27.107 1.00 75.75 199 ILE A O 1
ATOM 1609 N N . ASP A 1 200 ? 12.361 4.443 -28.048 1.00 78.31 200 ASP A N 1
ATOM 1610 C CA . ASP A 1 200 ? 11.458 5.555 -28.315 1.00 78.31 200 ASP A CA 1
ATOM 1611 C C . ASP A 1 200 ? 10.975 5.448 -29.761 1.00 78.31 200 ASP A C 1
ATOM 1613 O O . ASP A 1 200 ? 11.763 5.552 -30.705 1.00 78.31 200 ASP A O 1
ATOM 1617 N N . ILE A 1 201 ? 9.671 5.247 -29.930 1.00 76.69 201 ILE A N 1
ATOM 1618 C CA . ILE A 1 201 ? 9.016 5.180 -31.236 1.00 76.69 201 ILE A CA 1
ATOM 1619 C C . ILE A 1 201 ? 8.282 6.500 -31.452 1.00 76.69 201 ILE A C 1
ATOM 1621 O O . ILE A 1 201 ? 7.391 6.853 -30.678 1.00 76.69 201 ILE A O 1
ATOM 1625 N N . LYS A 1 202 ? 8.651 7.228 -32.507 1.00 79.75 202 LYS A N 1
ATOM 1626 C CA . LYS A 1 202 ? 7.966 8.454 -32.930 1.00 79.75 202 LYS A CA 1
ATOM 1627 C C . LYS A 1 202 ? 7.156 8.180 -34.192 1.00 79.75 202 LYS A C 1
ATOM 1629 O O . LYS A 1 202 ? 7.706 7.675 -35.169 1.00 79.75 202 LYS A O 1
ATOM 1634 N N . PH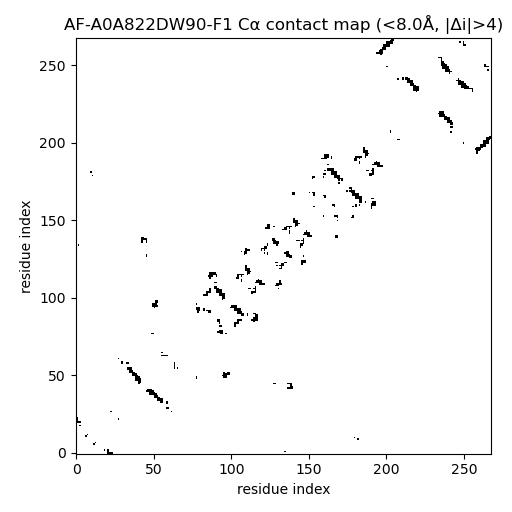E A 1 203 ? 5.877 8.537 -34.164 1.00 77.06 203 PHE A N 1
ATOM 1635 C CA . PHE A 1 203 ? 4.984 8.487 -35.320 1.00 77.06 203 PHE A CA 1
ATOM 1636 C C . PHE A 1 203 ? 4.792 9.908 -35.851 1.00 77.06 203 PHE A C 1
ATOM 1638 O O . PHE A 1 203 ? 4.443 10.794 -35.074 1.00 77.06 203 PHE A O 1
ATOM 1645 N N . ASP A 1 204 ? 5.027 10.121 -37.146 1.00 71.25 204 ASP A N 1
ATOM 1646 C CA . ASP A 1 204 ? 4.857 11.437 -37.788 1.00 71.25 204 ASP A CA 1
ATOM 1647 C C . ASP A 1 204 ? 3.438 11.675 -38.339 1.00 71.25 204 ASP A C 1
ATOM 1649 O O . ASP A 1 204 ? 3.154 12.754 -38.852 1.00 71.25 204 ASP A O 1
ATOM 1653 N N . ASP A 1 205 ? 2.541 10.689 -38.236 1.00 68.94 205 ASP A N 1
ATOM 1654 C CA . ASP A 1 205 ? 1.160 10.789 -38.717 1.00 68.94 205 ASP A CA 1
ATOM 1655 C C . ASP A 1 205 ? 0.175 10.982 -37.552 1.00 68.94 205 ASP A C 1
ATOM 1657 O O . ASP A 1 205 ? -0.000 10.107 -36.694 1.00 68.94 205 ASP A O 1
ATOM 1661 N N . ASP A 1 206 ? -0.528 12.116 -37.567 1.00 63.97 206 ASP A N 1
ATOM 1662 C CA . ASP A 1 206 ? -1.582 12.463 -36.610 1.00 63.97 206 ASP A CA 1
ATOM 1663 C C . ASP A 1 206 ? -2.711 11.415 -36.567 1.00 63.97 206 ASP A C 1
ATOM 1665 O O . ASP A 1 206 ? -3.355 11.235 -35.530 1.00 63.97 206 ASP A O 1
ATOM 1669 N N . LYS A 1 207 ? -2.935 10.660 -37.656 1.00 61.94 207 LYS A N 1
ATOM 1670 C CA . LYS A 1 207 ? -3.927 9.571 -37.697 1.00 61.94 207 LYS A CA 1
ATOM 1671 C C . LYS A 1 207 ? -3.518 8.365 -36.853 1.00 61.94 207 LYS A C 1
ATOM 1673 O O . LYS A 1 207 ? -4.391 7.668 -36.336 1.00 61.94 207 LYS A O 1
ATOM 1678 N N . ILE A 1 208 ? -2.217 8.120 -36.684 1.00 61.69 208 ILE A N 1
ATOM 1679 C CA . ILE A 1 208 ? -1.698 7.015 -35.861 1.00 61.69 208 ILE A CA 1
ATOM 1680 C C . ILE A 1 208 ? -1.841 7.352 -34.370 1.00 61.69 208 ILE A C 1
ATOM 1682 O O . ILE A 1 208 ? -2.160 6.478 -33.565 1.00 61.69 208 ILE A O 1
ATOM 1686 N N . SER A 1 209 ? -1.723 8.636 -34.014 1.00 58.66 209 SER A N 1
ATOM 1687 C CA . SER A 1 209 ? -1.935 9.151 -32.651 1.00 58.66 209 SER A CA 1
ATOM 1688 C C . SER A 1 209 ? -3.365 8.915 -32.117 1.00 58.66 209 SER A C 1
ATOM 1690 O O . SER A 1 209 ? -3.583 8.865 -30.908 1.00 58.66 209 SER A O 1
ATOM 1692 N N . MET A 1 210 ? -4.349 8.706 -33.005 1.00 58.94 210 MET A N 1
ATOM 1693 C CA . MET A 1 210 ? -5.748 8.406 -32.652 1.00 58.94 210 MET A CA 1
ATOM 1694 C C . MET A 1 210 ? -6.050 6.918 -32.382 1.00 58.94 210 MET A C 1
ATOM 1696 O O . MET A 1 210 ? -7.176 6.588 -32.000 1.00 58.94 210 MET A O 1
ATOM 1700 N N . MET A 1 211 ? -5.103 5.997 -32.583 1.00 66.81 211 MET A N 1
ATOM 1701 C CA . MET A 1 211 ? -5.355 4.561 -32.403 1.00 66.81 211 MET A CA 1
ATOM 1702 C C . MET A 1 211 ? -5.361 4.145 -30.924 1.00 66.81 211 MET A C 1
ATOM 1704 O O . MET A 1 211 ? -4.566 4.618 -30.118 1.00 66.81 211 MET A O 1
ATOM 1708 N N . SER A 1 212 ? -6.250 3.214 -30.554 1.00 63.75 212 SER A N 1
ATOM 1709 C CA . SER A 1 212 ? -6.436 2.791 -29.154 1.00 63.75 212 SER A CA 1
ATOM 1710 C C . SER A 1 212 ? -5.318 1.894 -28.609 1.00 63.75 212 SER A C 1
ATOM 1712 O O . SER A 1 212 ? -5.147 1.807 -27.395 1.00 63.75 212 SER A O 1
ATOM 1714 N N . PHE A 1 213 ? -4.588 1.194 -29.480 1.00 73.50 213 PHE A N 1
ATOM 1715 C CA . PHE A 1 213 ? -3.453 0.345 -29.119 1.00 73.50 213 PHE A CA 1
ATOM 1716 C C . PHE A 1 213 ? -2.570 0.082 -30.343 1.00 73.50 213 PHE A C 1
ATOM 1718 O O . PHE A 1 213 ? -3.029 0.144 -31.482 1.00 73.50 213 PHE A O 1
ATOM 1725 N N . VAL A 1 214 ? -1.306 -0.243 -30.084 1.00 78.56 214 VAL A N 1
ATOM 1726 C CA . VAL A 1 214 ? -0.305 -0.660 -31.071 1.00 78.56 214 VAL A CA 1
ATOM 1727 C C . VAL A 1 214 ? 0.316 -1.958 -30.568 1.00 78.56 214 VAL A C 1
ATOM 1729 O O . VAL A 1 214 ? 0.584 -2.081 -29.370 1.00 78.56 214 VAL A O 1
ATOM 1732 N N . PHE A 1 215 ? 0.553 -2.922 -31.456 1.00 82.25 215 PHE A N 1
ATOM 1733 C CA . PHE A 1 215 ? 1.285 -4.137 -31.103 1.00 82.25 215 PHE A CA 1
ATOM 1734 C C . PHE A 1 215 ? 2.752 -3.988 -31.492 1.00 82.25 215 PHE A C 1
ATOM 1736 O O . PHE A 1 215 ? 3.075 -3.635 -32.625 1.00 82.25 215 PHE A O 1
ATOM 1743 N N . ILE A 1 216 ? 3.643 -4.260 -30.541 1.00 80.81 216 ILE A N 1
ATOM 1744 C CA . ILE A 1 216 ? 5.088 -4.260 -30.767 1.00 80.81 216 ILE A CA 1
ATOM 1745 C C . ILE A 1 216 ? 5.558 -5.709 -30.735 1.00 80.81 216 ILE A C 1
ATOM 1747 O O . ILE A 1 216 ? 5.458 -6.382 -29.708 1.00 80.81 216 ILE A O 1
ATOM 1751 N N . HIS A 1 217 ? 6.076 -6.175 -31.865 1.00 82.38 217 HIS A N 1
ATOM 1752 C CA . HIS A 1 217 ? 6.572 -7.531 -32.046 1.00 82.38 217 HIS A CA 1
ATOM 1753 C C . HIS A 1 217 ? 8.091 -7.536 -31.967 1.00 82.38 217 HIS A C 1
ATOM 1755 O O . HIS A 1 217 ? 8.766 -6.903 -32.778 1.00 82.38 217 HIS A O 1
ATOM 1761 N N . PHE A 1 218 ? 8.624 -8.278 -31.001 1.00 80.88 218 PHE A N 1
ATOM 1762 C CA . PHE A 1 218 ? 10.055 -8.504 -30.843 1.00 80.88 218 PHE A CA 1
ATOM 1763 C C . PHE A 1 218 ? 10.410 -9.876 -31.411 1.00 80.88 218 PHE A C 1
ATOM 1765 O O . PHE A 1 218 ? 9.981 -10.893 -30.869 1.00 80.88 218 PHE A O 1
ATOM 1772 N N . ILE A 1 219 ? 11.196 -9.913 -32.485 1.00 80.38 219 ILE A N 1
ATOM 1773 C CA . ILE A 1 219 ? 11.612 -11.162 -33.129 1.00 80.38 219 ILE A CA 1
ATOM 1774 C C . ILE A 1 219 ? 13.097 -11.391 -32.874 1.00 80.38 219 ILE A C 1
ATOM 1776 O O . ILE A 1 219 ? 13.940 -10.516 -33.096 1.00 80.38 219 ILE A O 1
ATOM 1780 N N . THR A 1 220 ? 13.417 -12.592 -32.408 1.00 74.75 220 THR A N 1
ATOM 1781 C CA . THR A 1 220 ? 14.782 -13.066 -32.200 1.00 74.75 220 THR A CA 1
ATOM 1782 C C . THR A 1 220 ? 15.155 -14.014 -33.337 1.00 74.75 220 THR A C 1
ATOM 1784 O O . THR A 1 220 ? 14.531 -15.066 -33.468 1.00 74.75 220 THR A O 1
ATOM 1787 N N . ALA A 1 221 ? 16.149 -13.667 -34.156 1.00 70.25 221 ALA A N 1
ATOM 1788 C CA . ALA A 1 221 ? 16.738 -14.626 -35.085 1.00 70.25 221 ALA A CA 1
ATOM 1789 C C . ALA A 1 221 ? 17.788 -15.434 -34.313 1.00 70.25 221 ALA A C 1
ATOM 1791 O O . ALA A 1 221 ? 18.653 -14.851 -33.667 1.00 70.25 221 ALA A O 1
ATOM 1792 N N . ILE A 1 222 ? 17.674 -16.759 -34.314 1.00 68.00 222 ILE A N 1
ATOM 1793 C CA . ILE A 1 222 ? 18.661 -17.645 -33.688 1.00 68.00 222 ILE A CA 1
ATOM 1794 C C . ILE A 1 222 ? 19.312 -18.429 -34.823 1.00 68.00 222 ILE A C 1
ATOM 1796 O O . ILE A 1 222 ? 18.647 -19.251 -35.452 1.00 68.00 222 ILE A O 1
ATOM 1800 N N . GLU A 1 223 ? 20.590 -18.169 -35.098 1.00 61.88 223 GLU A N 1
ATOM 1801 C CA . GLU A 1 223 ? 21.406 -19.071 -35.912 1.00 61.88 223 GLU A CA 1
ATOM 1802 C C . GLU A 1 223 ? 21.819 -20.251 -35.027 1.00 61.88 223 GLU A C 1
ATOM 1804 O O . GLU A 1 223 ? 22.494 -20.090 -34.009 1.00 61.88 223 GLU A O 1
ATOM 1809 N N . ASN A 1 224 ? 21.325 -21.444 -35.359 1.00 55.38 224 ASN A N 1
ATOM 1810 C CA . ASN A 1 224 ? 21.628 -22.666 -34.624 1.00 55.38 224 ASN A CA 1
ATOM 1811 C C . ASN A 1 224 ? 23.049 -23.138 -34.948 1.00 55.38 224 ASN A C 1
ATOM 1813 O O . ASN A 1 224 ? 23.213 -23.981 -35.821 1.00 55.38 224 ASN A O 1
ATOM 1817 N N . ASP A 1 225 ? 24.035 -22.679 -34.182 1.00 51.97 225 ASP A N 1
ATOM 1818 C CA . ASP A 1 225 ? 25.303 -23.391 -34.019 1.00 51.97 225 ASP A CA 1
ATOM 1819 C C . ASP A 1 225 ? 25.579 -23.599 -32.521 1.00 51.97 225 ASP A C 1
ATOM 1821 O O . ASP A 1 225 ? 26.158 -22.770 -31.826 1.00 51.97 225 ASP A O 1
ATOM 1825 N N . ASN A 1 226 ? 25.144 -24.768 -32.043 1.00 46.94 226 ASN A N 1
ATOM 1826 C CA . ASN A 1 226 ? 25.390 -25.375 -30.732 1.00 46.94 226 ASN A CA 1
ATOM 1827 C C . ASN A 1 226 ? 24.660 -24.799 -29.502 1.00 46.94 226 ASN A C 1
ATOM 1829 O O . ASN A 1 226 ? 24.716 -23.632 -29.131 1.00 46.94 226 ASN A O 1
ATOM 1833 N N . HIS A 1 227 ? 23.978 -25.721 -28.822 1.00 49.00 227 HIS A N 1
ATOM 1834 C CA . HIS A 1 227 ? 23.138 -25.528 -27.650 1.00 49.00 227 HIS A CA 1
ATOM 1835 C C . HIS A 1 227 ? 23.868 -24.878 -26.460 1.00 49.00 227 HIS A C 1
ATOM 1837 O O . HIS A 1 227 ? 24.462 -25.570 -25.635 1.00 49.00 227 HIS A O 1
ATOM 1843 N N . GLN A 1 228 ? 23.707 -23.569 -26.275 1.00 42.84 228 GLN A N 1
ATOM 1844 C CA . GLN A 1 228 ? 23.709 -22.970 -24.939 1.00 42.84 228 GLN A CA 1
ATOM 1845 C C . GLN A 1 228 ? 22.766 -21.765 -24.902 1.00 42.84 228 GLN A C 1
ATOM 1847 O O . GLN A 1 228 ? 23.097 -20.642 -25.269 1.00 42.84 228 GLN A O 1
ATOM 1852 N N . LEU A 1 229 ? 21.533 -22.041 -24.482 1.00 41.00 229 LEU A N 1
ATOM 1853 C CA . LEU A 1 229 ? 20.454 -21.069 -24.393 1.00 41.00 229 LEU A CA 1
ATOM 1854 C C . LEU A 1 229 ? 20.588 -20.295 -23.071 1.00 41.00 229 LEU A C 1
ATOM 1856 O O . LEU A 1 229 ? 20.176 -20.780 -22.019 1.00 41.00 229 LEU A O 1
ATOM 1860 N N . SER A 1 230 ? 21.152 -19.090 -23.116 1.00 38.72 230 SER A N 1
ATOM 1861 C CA . SER A 1 230 ? 21.004 -18.112 -22.034 1.00 38.72 230 SER A CA 1
ATOM 1862 C C . SER A 1 230 ? 20.105 -16.992 -22.549 1.00 38.72 230 SER A C 1
ATOM 1864 O O . SER A 1 230 ? 20.556 -16.075 -23.230 1.00 38.72 230 SER A O 1
ATOM 1866 N N . ILE A 1 231 ? 18.793 -17.123 -22.326 1.00 40.84 231 ILE A N 1
ATOM 1867 C CA . ILE A 1 231 ? 17.807 -16.145 -22.800 1.00 40.84 231 ILE A CA 1
ATOM 1868 C C . ILE A 1 231 ? 17.822 -14.937 -21.860 1.00 40.84 231 ILE A C 1
ATOM 1870 O O . ILE A 1 231 ? 17.142 -14.915 -20.835 1.00 40.84 231 ILE A O 1
ATOM 1874 N N . THR A 1 232 ? 18.551 -13.898 -22.249 1.00 43.59 232 THR A N 1
ATOM 1875 C CA . THR A 1 232 ? 18.341 -12.524 -21.788 1.00 43.59 232 THR A CA 1
ATOM 1876 C C . THR 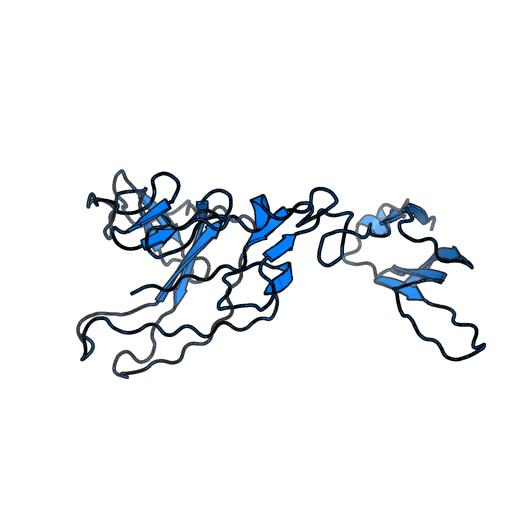A 1 232 ? 17.785 -11.726 -22.968 1.00 43.59 232 THR A C 1
ATOM 1878 O O . THR A 1 232 ? 18.527 -11.333 -23.852 1.00 43.59 232 THR A O 1
ATOM 1881 N N . GLN A 1 233 ? 16.453 -11.580 -23.025 1.00 53.88 233 GLN A N 1
ATOM 1882 C CA . GLN A 1 233 ? 15.647 -10.842 -24.026 1.00 53.88 233 GLN A CA 1
ATOM 1883 C C . GLN A 1 233 ? 16.435 -10.035 -25.091 1.00 53.88 233 GLN A C 1
ATOM 1885 O O . GLN A 1 233 ? 16.558 -8.813 -24.997 1.00 53.88 233 GLN A O 1
ATOM 1890 N N . SER A 1 234 ? 16.918 -10.709 -26.139 1.00 65.25 234 SER A N 1
ATOM 1891 C CA . SER A 1 234 ? 17.687 -10.110 -27.233 1.00 65.25 234 SER A CA 1
ATOM 1892 C C . SER A 1 234 ? 16.897 -10.143 -28.544 1.00 65.25 234 SER A C 1
ATOM 1894 O O . SER A 1 234 ? 16.843 -11.153 -29.235 1.00 65.25 234 SER A O 1
ATOM 1896 N N . PHE A 1 235 ? 16.247 -9.034 -28.914 1.00 71.44 235 PHE A N 1
ATOM 1897 C CA . PHE A 1 235 ? 15.537 -8.939 -30.199 1.00 71.44 235 PHE A CA 1
ATOM 1898 C C . PHE A 1 235 ? 16.457 -8.460 -31.323 1.00 71.44 235 PHE A C 1
ATOM 1900 O O . PHE A 1 235 ? 17.281 -7.570 -31.110 1.00 71.44 235 PHE A O 1
ATOM 1907 N N . HIS A 1 236 ? 16.270 -9.019 -32.514 1.00 75.44 236 HIS A N 1
ATOM 1908 C CA . HIS A 1 236 ? 16.979 -8.657 -33.745 1.00 75.44 236 HIS A CA 1
ATOM 1909 C C . HIS A 1 236 ? 16.105 -7.771 -34.634 1.00 75.44 236 HIS A C 1
ATOM 1911 O O . HIS A 1 236 ? 16.590 -6.838 -35.267 1.00 75.44 236 HIS A O 1
ATOM 1917 N N . ILE A 1 237 ? 14.796 -8.031 -34.635 1.00 79.19 237 ILE A N 1
ATOM 1918 C CA . ILE A 1 237 ? 13.826 -7.310 -35.454 1.00 79.19 237 ILE A CA 1
ATOM 1919 C C . ILE A 1 237 ? 12.700 -6.803 -34.554 1.00 79.19 237 ILE A C 1
ATOM 1921 O O . ILE A 1 237 ? 12.214 -7.533 -33.686 1.00 79.19 237 ILE A O 1
ATOM 1925 N N . LEU A 1 238 ? 12.296 -5.553 -34.760 1.00 82.56 238 LEU A N 1
ATOM 1926 C CA . LEU A 1 238 ? 11.140 -4.937 -34.123 1.00 82.56 238 LEU A CA 1
ATOM 1927 C C . LEU A 1 238 ? 10.141 -4.526 -35.200 1.00 82.56 238 LEU A C 1
ATOM 1929 O O . LEU A 1 238 ? 10.445 -3.660 -36.023 1.00 82.56 238 LEU A O 1
ATOM 1933 N N . PHE A 1 239 ? 8.948 -5.116 -35.157 1.00 85.19 239 PHE A N 1
ATOM 1934 C CA . PHE A 1 239 ? 7.815 -4.687 -35.973 1.00 85.19 239 PHE A CA 1
ATOM 1935 C C . PHE A 1 239 ? 6.769 -3.987 -35.125 1.00 85.19 239 PHE A C 1
ATOM 1937 O O . PHE A 1 239 ? 6.517 -4.355 -33.979 1.00 85.19 239 PHE A O 1
ATOM 1944 N N . ILE A 1 240 ? 6.138 -2.993 -35.726 1.00 81.56 240 ILE A N 1
ATOM 1945 C CA . ILE A 1 240 ? 5.036 -2.248 -35.144 1.00 81.56 240 ILE A CA 1
ATOM 1946 C C . ILE A 1 240 ? 3.810 -2.500 -36.006 1.00 81.56 240 ILE A C 1
ATOM 1948 O O . ILE A 1 240 ? 3.779 -2.131 -37.176 1.00 81.56 240 ILE A O 1
ATOM 1952 N N . GLU A 1 241 ? 2.823 -3.172 -35.429 1.00 84.50 241 GLU A N 1
ATOM 1953 C CA . GLU A 1 241 ? 1.547 -3.466 -36.067 1.00 84.50 241 GLU A CA 1
ATOM 1954 C C . GLU A 1 241 ? 0.479 -2.505 -35.545 1.00 84.50 241 GLU A C 1
ATOM 1956 O O . GLU A 1 241 ? 0.220 -2.406 -34.340 1.00 84.50 241 GLU A O 1
ATOM 1961 N N . LEU A 1 242 ? -0.150 -1.802 -36.483 1.00 80.25 242 LEU A N 1
ATOM 1962 C CA . LEU A 1 242 ? -1.287 -0.929 -36.223 1.00 80.25 242 LEU A CA 1
ATOM 1963 C C . LEU A 1 242 ? -2.614 -1.700 -36.299 1.00 80.25 242 LEU A C 1
ATOM 1965 O O . LEU A 1 242 ? -2.702 -2.793 -36.857 1.00 80.25 242 LEU A O 1
ATOM 1969 N N . THR A 1 243 ? -3.688 -1.107 -35.773 1.00 76.75 243 THR A N 1
ATOM 1970 C CA . THR A 1 243 ? -5.025 -1.733 -35.695 1.00 76.75 243 THR A CA 1
ATOM 1971 C C . THR A 1 243 ? -5.635 -2.085 -37.055 1.00 76.75 243 THR A C 1
ATOM 1973 O O . THR A 1 243 ? -6.450 -3.000 -37.155 1.00 76.75 243 THR A O 1
ATOM 1976 N N . ASN A 1 244 ? -5.217 -1.396 -38.115 1.00 78.50 244 ASN A N 1
ATOM 1977 C CA . ASN A 1 244 ? -5.576 -1.659 -39.510 1.00 78.50 244 ASN A CA 1
ATOM 1978 C C . ASN A 1 244 ? -4.711 -2.755 -40.171 1.00 78.50 244 ASN A C 1
ATOM 1980 O O . ASN A 1 244 ? -4.791 -2.925 -41.386 1.00 78.50 244 ASN A O 1
ATOM 1984 N N . ARG A 1 245 ? -3.892 -3.485 -39.399 1.00 80.25 245 ARG A N 1
ATOM 1985 C CA . ARG A 1 245 ? -2.933 -4.497 -39.876 1.00 80.25 245 ARG A CA 1
ATOM 1986 C C . ARG A 1 245 ? -1.851 -3.953 -40.815 1.00 80.25 245 ARG A C 1
ATOM 1988 O O . ARG A 1 245 ? -1.322 -4.699 -41.637 1.00 80.25 245 ARG A O 1
ATOM 1995 N N . THR A 1 246 ? -1.506 -2.669 -40.722 1.00 80.50 246 THR A N 1
ATOM 1996 C CA . THR A 1 246 ? -0.276 -2.165 -41.353 1.00 80.50 246 THR A CA 1
ATOM 1997 C C . THR A 1 246 ? 0.914 -2.428 -40.443 1.00 80.50 246 THR A C 1
ATOM 1999 O O . THR A 1 246 ? 0.843 -2.154 -39.242 1.00 80.50 246 THR A O 1
ATOM 2002 N N . TYR A 1 247 ? 2.003 -2.926 -41.025 1.00 83.88 247 TYR A N 1
ATOM 2003 C CA . TYR A 1 247 ? 3.230 -3.275 -40.317 1.00 83.88 247 TYR A CA 1
ATOM 2004 C C . TYR A 1 247 ? 4.345 -2.308 -40.699 1.00 83.88 247 TYR A C 1
ATOM 2006 O O . TYR A 1 247 ? 4.629 -2.126 -41.881 1.00 83.88 247 TYR A O 1
ATOM 2014 N N . TYR A 1 248 ? 5.012 -1.746 -39.698 1.00 82.81 248 TYR A N 1
ATOM 2015 C CA . TYR A 1 248 ? 6.198 -0.919 -39.871 1.00 82.81 248 TYR A CA 1
ATOM 2016 C C . TYR A 1 248 ? 7.404 -1.629 -39.277 1.00 82.81 248 TYR A C 1
ATOM 2018 O O . TYR A 1 248 ? 7.367 -2.094 -38.134 1.00 82.81 248 TYR A O 1
ATOM 2026 N N . LEU A 1 249 ? 8.485 -1.709 -40.048 1.00 82.62 249 LEU A N 1
ATOM 2027 C CA . LEU A 1 249 ? 9.775 -2.133 -39.525 1.00 82.62 249 LEU A CA 1
ATOM 2028 C C . LEU A 1 249 ? 10.355 -0.978 -38.705 1.00 82.62 249 LEU A C 1
ATOM 2030 O O . LEU A 1 249 ? 10.721 0.054 -39.258 1.00 82.62 249 LEU A O 1
ATOM 2034 N N . GLY A 1 250 ? 10.416 -1.145 -37.387 1.00 79.31 250 GLY A N 1
ATOM 2035 C CA . GLY A 1 250 ? 10.950 -0.124 -36.489 1.00 79.31 250 GLY A CA 1
ATOM 2036 C C . GLY A 1 250 ? 12.457 -0.251 -36.288 1.00 79.31 250 GLY A C 1
ATOM 2037 O O . GLY A 1 250 ? 13.164 0.753 -36.283 1.00 79.31 250 GLY A O 1
ATOM 2038 N N . VAL A 1 251 ? 12.961 -1.475 -36.107 1.00 81.25 251 VAL A N 1
ATOM 2039 C CA . VAL A 1 251 ? 14.386 -1.738 -35.848 1.00 81.25 251 VAL A CA 1
ATOM 2040 C C . VAL A 1 251 ? 14.795 -3.042 -36.520 1.00 81.25 251 VAL A C 1
ATOM 2042 O O . VAL A 1 251 ? 14.094 -4.046 -36.394 1.00 81.25 251 VAL A O 1
ATOM 2045 N N . LEU A 1 252 ? 15.954 -3.036 -37.175 1.00 81.12 252 LEU A N 1
ATOM 2046 C CA . LEU A 1 252 ? 16.639 -4.223 -37.677 1.00 81.12 252 LEU A CA 1
ATOM 2047 C C . LEU A 1 252 ? 18.100 -4.161 -37.230 1.00 81.12 252 LEU A C 1
ATOM 2049 O O . LEU A 1 252 ? 18.777 -3.167 -37.487 1.00 81.12 252 LEU A O 1
ATOM 2053 N N . ARG A 1 253 ? 18.578 -5.203 -36.551 1.00 72.25 253 ARG A N 1
ATOM 2054 C CA . ARG A 1 253 ? 19.965 -5.294 -36.085 1.00 72.25 253 ARG A CA 1
ATOM 2055 C C . ARG A 1 253 ? 20.463 -6.731 -36.044 1.00 72.25 253 ARG A C 1
ATOM 2057 O O . ARG A 1 253 ? 19.708 -7.654 -35.750 1.00 72.25 253 ARG A O 1
ATOM 2064 N N . GLU A 1 254 ? 21.762 -6.884 -36.270 1.00 69.88 254 GLU A N 1
ATOM 2065 C CA . GLU A 1 254 ? 22.459 -8.174 -36.203 1.00 69.88 254 GLU A CA 1
ATOM 2066 C C . GLU A 1 254 ? 22.927 -8.513 -34.786 1.00 69.88 254 GLU A C 1
ATOM 2068 O O . GLU A 1 254 ? 22.949 -9.675 -34.399 1.00 69.88 254 GLU A O 1
ATOM 2073 N N . LYS A 1 255 ? 23.303 -7.500 -33.995 1.00 68.38 255 LYS A N 1
ATOM 2074 C CA . LYS A 1 255 ? 23.827 -7.686 -32.638 1.00 68.38 255 LYS A CA 1
ATOM 2075 C C . LYS A 1 255 ? 22.975 -6.949 -31.623 1.00 68.38 255 LYS A C 1
ATOM 2077 O O . LYS A 1 255 ? 22.583 -5.802 -31.827 1.00 68.38 255 LYS A O 1
ATOM 2082 N N . PHE A 1 256 ? 22.723 -7.614 -30.504 1.00 66.75 256 PHE A N 1
ATOM 2083 C CA . PHE A 1 256 ? 22.107 -7.003 -29.339 1.00 66.75 256 PHE A CA 1
ATOM 2084 C C . PHE A 1 256 ? 23.151 -6.217 -28.543 1.00 66.75 256 PHE A C 1
ATOM 2086 O O . PHE A 1 256 ? 24.192 -6.764 -28.178 1.00 66.75 256 PHE A O 1
ATOM 2093 N N . ILE A 1 257 ? 22.847 -4.955 -28.241 1.00 67.31 257 ILE A N 1
ATOM 2094 C CA . ILE A 1 257 ? 23.621 -4.132 -27.312 1.00 67.31 257 ILE A CA 1
ATOM 2095 C C . ILE A 1 257 ? 22.803 -3.991 -26.028 1.00 67.31 257 ILE A C 1
ATOM 2097 O O . ILE A 1 257 ? 21.630 -3.609 -26.052 1.00 67.31 257 ILE A O 1
ATOM 2101 N N . GLU A 1 258 ? 23.413 -4.340 -24.899 1.00 65.19 258 GLU A N 1
ATOM 2102 C CA . GLU A 1 258 ? 22.766 -4.244 -23.595 1.00 65.19 258 GLU A CA 1
ATOM 2103 C C . GLU A 1 258 ? 22.702 -2.786 -23.123 1.00 65.19 258 GLU A C 1
ATOM 2105 O O . GLU A 1 258 ? 23.663 -2.030 -23.256 1.00 65.19 258 GLU A O 1
ATOM 2110 N N . SER A 1 259 ? 21.575 -2.401 -22.521 1.00 68.75 259 SER A N 1
ATOM 2111 C CA . SER A 1 259 ? 21.306 -1.047 -22.017 1.00 68.75 259 SER A CA 1
ATOM 2112 C C . SER A 1 259 ? 21.284 0.046 -23.094 1.00 68.75 259 SER A C 1
ATOM 2114 O O . SER A 1 259 ? 21.563 1.213 -22.806 1.00 68.75 259 SER A O 1
ATOM 2116 N N . GLU A 1 260 ? 20.949 -0.325 -24.330 1.00 79.69 260 GLU A N 1
ATOM 2117 C CA . GLU A 1 260 ? 20.880 0.589 -25.468 1.00 79.69 260 GLU A CA 1
ATOM 2118 C C . GLU A 1 260 ? 19.611 1.459 -25.428 1.00 79.69 260 GLU A C 1
ATOM 2120 O O . GLU A 1 260 ? 18.537 1.028 -24.989 1.00 79.69 260 GLU A O 1
ATOM 2125 N N . HIS A 1 261 ? 19.740 2.694 -25.915 1.00 76.75 261 HIS A N 1
ATOM 2126 C CA . HIS A 1 261 ? 18.623 3.590 -26.193 1.00 76.75 261 HIS A CA 1
ATOM 2127 C C . HIS A 1 261 ? 18.469 3.738 -27.704 1.00 76.75 261 HIS A C 1
ATOM 2129 O O . HIS A 1 261 ? 19.328 4.317 -28.364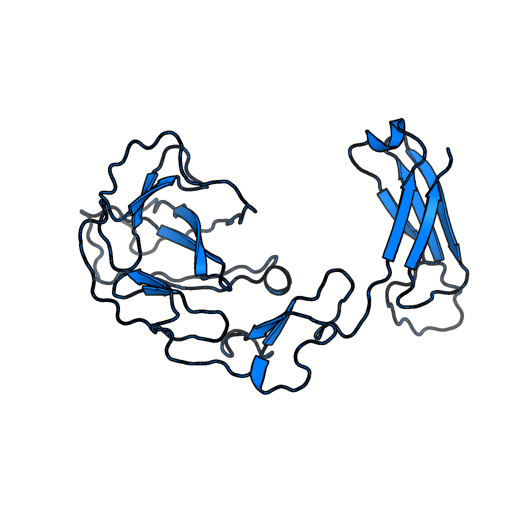 1.00 76.75 261 HIS A O 1
ATOM 2135 N N . ILE A 1 262 ? 17.383 3.195 -28.246 1.00 78.25 262 ILE A N 1
ATOM 2136 C CA . ILE A 1 262 ? 17.085 3.218 -29.677 1.00 78.25 262 ILE A CA 1
ATOM 2137 C C . ILE A 1 262 ? 15.979 4.237 -29.917 1.00 78.25 262 ILE A C 1
ATOM 2139 O O . ILE A 1 262 ? 14.921 4.173 -29.292 1.00 78.25 262 ILE A O 1
ATOM 2143 N N . GLN A 1 263 ? 16.204 5.155 -30.851 1.00 76.50 263 GLN A N 1
ATOM 2144 C CA . GLN A 1 263 ? 15.168 6.053 -31.347 1.00 76.50 263 GLN A CA 1
ATOM 2145 C C . GLN A 1 263 ? 14.827 5.651 -32.774 1.00 76.50 263 GLN A C 1
ATOM 2147 O O . GLN A 1 263 ? 15.701 5.637 -33.639 1.00 76.50 263 GLN A O 1
ATOM 2152 N N . THR A 1 264 ? 13.562 5.322 -33.016 1.00 77.88 264 THR A N 1
ATOM 2153 C CA . THR A 1 264 ? 13.068 5.015 -34.356 1.00 77.88 264 THR A CA 1
ATOM 2154 C C . THR A 1 264 ? 11.910 5.930 -34.714 1.00 77.88 264 THR A C 1
ATOM 2156 O O . THR A 1 264 ? 11.085 6.298 -33.871 1.00 77.88 264 THR A O 1
ATOM 2159 N N . ARG A 1 265 ? 11.883 6.337 -35.980 1.00 77.12 265 ARG A N 1
ATOM 2160 C CA . ARG A 1 265 ? 10.854 7.203 -36.535 1.00 77.12 265 ARG A CA 1
ATOM 2161 C C . ARG A 1 265 ? 10.118 6.427 -37.609 1.00 77.12 265 ARG A C 1
ATOM 2163 O O . ARG A 1 265 ? 10.735 5.996 -38.579 1.00 77.12 265 ARG A O 1
ATOM 2170 N N . ILE A 1 266 ? 8.817 6.254 -37.419 1.00 73.19 266 ILE A N 1
ATOM 2171 C CA . ILE A 1 266 ? 7.957 5.627 -38.414 1.00 73.19 266 ILE A CA 1
ATOM 2172 C C . ILE A 1 266 ? 7.407 6.720 -39.313 1.00 73.19 266 ILE A C 1
ATOM 2174 O O . ILE A 1 266 ? 6.637 7.578 -38.870 1.00 73.19 266 ILE A O 1
ATOM 2178 N N . LEU A 1 267 ? 7.826 6.652 -40.572 1.00 65.38 267 LEU A N 1
ATOM 2179 C CA . LEU A 1 267 ? 7.227 7.382 -41.675 1.00 65.38 267 LEU A CA 1
ATOM 2180 C C . LEU A 1 267 ? 6.214 6.444 -42.358 1.00 65.38 267 LEU A C 1
ATOM 2182 O O . LEU A 1 267 ? 6.556 5.272 -42.554 1.00 65.38 267 LEU A O 1
ATOM 2186 N N . PRO A 1 268 ? 4.988 6.913 -42.645 1.00 60.28 268 PRO A N 1
ATOM 2187 C CA . PRO A 1 268 ? 3.989 6.139 -43.376 1.00 60.28 268 PRO A CA 1
ATOM 2188 C C . PRO A 1 268 ? 4.435 5.792 -44.803 1.00 60.28 268 PRO A C 1
ATOM 2190 O O . PRO A 1 268 ? 5.174 6.600 -45.414 1.00 60.28 268 PRO A O 1
#

Radius of gyration: 25.46 Å; Cα contacts (8 Å, |Δi|>4): 445; chains: 1; bounding box: 53×44×67 Å

Secondary structure (DSSP, 8-state):
--------HHHHTTPPP------SSSS--TTS--EEEEEEE-TTT--EEEEEEEE-S-TTSS------PPP--S----B-SS--S---SSEEEEE-TTSTT-EEEEEPTTEESTTS-EE----S-TTSEESSSS-EE--TTEESTTS-EE--HHHHSTTSSSTTPEEEE--TTT-SSSEEEE--TTEESSSS-EEPPEEEEEE--HHHHT-S--EEEEE-----SS-----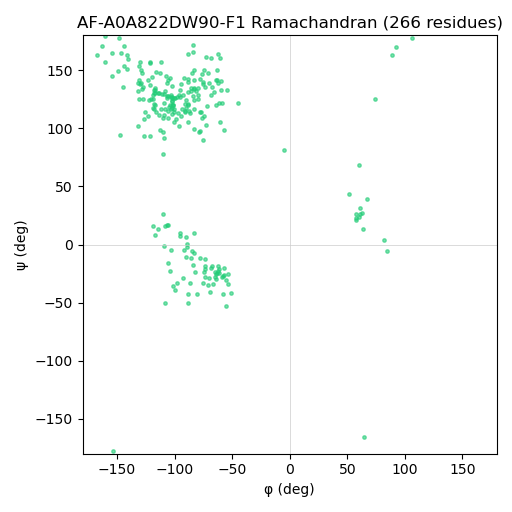----SEEEEE-TTS-EEEEEE-SS--TT-EEEEEE--